Protein AF-A0A0U1D7Z3-F1 (afdb_monomer)

Foldseek 3Di:
DPPDDPPVNVVCCVPQQVVLVVVVVLLDDDPVPPPDDDSVVLRVLLVVCQVLVFQEEEEEAQQLNSSVVSNLVSHDPNGAYEYEDADVVSLVNNVVSCVVVVNPVRYHYDYHDCLVCVVVCQVVFQGQEYEADDQLLCVVVSVVSNVVGHDVVHYYHYPPLCVVVVLVVPPDPDNSSVSSVVVVVVD

Secondary structure (DSSP, 8-state):
------HHHHHHHHHH-TTHHHHHHHT-S-GGG--SPPHHHHHHHHHHHHHTT--EEEEE--TTSHHHHHHHTTS-TT-EEEEEE--HHHHHHHHHHHHHTT-TTTEEEEES-HHHHGGGGGGGPPEEEEEE-S-TTSHHHHHHHHHHHEEEEEEEEES-TTTTTGGG-S----HHHHHHHHHHTT-

Solvent-accessible surface area (backbone atoms only — not comparable to full-atom values): 10589 Å² total; per-residue (Å²): 133,96,79,73,77,49,74,65,55,52,52,51,30,67,75,75,23,58,79,42,53,66,53,50,59,73,45,51,91,50,92,87,68,75,76,70,83,50,52,59,54,33,49,51,50,24,49,51,32,53,75,69,64,34,40,36,36,42,33,38,44,38,57,39,30,54,64,59,61,36,42,58,74,46,36,53,98,88,26,41,35,41,30,25,26,62,49,70,68,36,43,55,45,16,53,52,45,33,52,78,70,73,32,60,94,40,43,48,79,44,82,36,54,57,87,71,50,55,63,75,50,57,87,68,47,62,26,36,27,37,38,43,54,58,67,47,63,49,40,49,59,54,47,57,52,43,71,73,39,43,32,90,95,38,47,80,47,71,62,72,74,49,58,90,62,48,67,77,45,89,84,61,88,52,66,40,55,55,26,42,52,60,52,60,80,76,113

Sequence (187 aa):
MRHNFSRKSLYIRSLFAKEYKKIEEHCTLDKKQRIQITPEEGKLLNLFIKIHKVKSIVEIGTLYGYSSICMVKALPKDGHIYTIENNPQHSRIAKKNFSAFNLSDKITLIEGDALEKINELSAKAPFDMIFIDADKSSYPKYLDWAESYIKQDGLIVADNTLLFDTVFFRISSKRSIRKVMACYERV

Nearest PDB structures (foldseek):
  4pca-assembly1_A  TM=9.208E-01  e=4.863E-19  Anaplasma phagocytophilum str. HGE1
  4pca-assembly2_B  TM=9.254E-01  e=2.114E-18  Anaplasma phagocytophilum str. HGE1
  4pca-assembly3_D-4  TM=9.049E-01  e=6.768E-18  Anaplasma phagocytophilum str. HGE1
  3tfw-assembly1_B-2  TM=8.807E-01  e=1.780E-15  Klebsiella pneumoniae subsp. pneumoniae MGH 78578
  5log-assembly1_B  TM=8.364E-01  e=8.030E-16  Myxococcus xanthus

Radius of gyration: 16.27 Å; Cα contacts (8 Å, |Δi|>4): 276; chains: 1; bounding box: 34×41×44 Å

Structure (mmCIF, N/CA/C/O backbone):
data_AF-A0A0U1D7Z3-F1
#
_entry.id   AF-A0A0U1D7Z3-F1
#
loop_
_atom_site.group_PDB
_atom_site.id
_atom_site.type_symbol
_atom_site.label_atom_id
_atom_site.label_alt_id
_atom_site.label_comp_id
_atom_site.label_asym_id
_atom_site.label_entity_id
_atom_site.label_seq_id
_atom_site.pdbx_PDB_ins_code
_atom_site.Cartn_x
_atom_site.Cartn_y
_atom_site.Cartn_z
_atom_site.occupancy
_atom_site.B_iso_or_equiv
_atom_site.auth_seq_id
_atom_site.auth_comp_id
_atom_site.auth_asym_id
_atom_site.auth_atom_id
_atom_site.pdbx_PDB_model_num
ATOM 1 N N . MET A 1 1 ? 10.293 -4.619 -21.058 1.00 37.97 1 MET A N 1
ATOM 2 C CA . MET A 1 1 ? 10.113 -3.297 -21.702 1.00 37.97 1 MET A CA 1
ATOM 3 C C . MET A 1 1 ? 8.676 -2.808 -21.479 1.00 37.97 1 MET A C 1
ATOM 5 O O . MET A 1 1 ? 7.804 -3.163 -22.255 1.00 37.97 1 MET A O 1
ATOM 9 N N . ARG A 1 2 ? 8.395 -2.014 -20.430 1.00 49.50 2 ARG A N 1
ATOM 10 C CA . ARG A 1 2 ? 7.092 -1.328 -20.220 1.00 49.50 2 ARG A CA 1
ATOM 11 C C . ARG A 1 2 ? 7.077 0.041 -20.938 1.00 49.50 2 ARG A C 1
ATOM 13 O O . ARG A 1 2 ? 6.846 1.067 -20.307 1.00 49.50 2 ARG A O 1
ATOM 20 N N . HIS A 1 3 ? 7.438 0.102 -22.225 1.00 49.06 3 HIS A N 1
ATOM 21 C CA . HIS A 1 3 ? 7.735 1.393 -22.882 1.00 49.06 3 HIS A CA 1
ATOM 22 C C . HIS A 1 3 ? 6.792 1.852 -23.994 1.00 49.06 3 HIS A C 1
ATOM 24 O O . HIS A 1 3 ? 7.020 2.922 -24.540 1.00 49.06 3 HIS A O 1
ATOM 30 N N . ASN A 1 4 ? 5.677 1.166 -24.241 1.00 54.78 4 ASN A N 1
ATOM 31 C CA . ASN A 1 4 ? 4.589 1.750 -25.025 1.00 54.78 4 ASN A CA 1
ATOM 32 C C . ASN A 1 4 ? 3.257 1.499 -24.328 1.00 54.78 4 ASN A C 1
ATOM 34 O O . ASN A 1 4 ? 2.681 0.418 -24.438 1.00 54.78 4 ASN A O 1
ATOM 38 N N . PHE A 1 5 ? 2.766 2.503 -23.597 1.00 64.25 5 PHE A N 1
ATOM 39 C CA . PHE A 1 5 ? 1.363 2.499 -23.198 1.00 64.25 5 PHE A CA 1
ATOM 40 C C . PHE A 1 5 ? 0.527 2.505 -24.471 1.00 64.25 5 PHE A C 1
ATOM 42 O O . PHE A 1 5 ? 0.739 3.330 -25.363 1.00 64.25 5 PHE A O 1
ATOM 49 N N . SER A 1 6 ? -0.402 1.559 -24.576 1.00 78.38 6 SER A N 1
ATOM 50 C CA . SER A 1 6 ? -1.319 1.530 -25.708 1.00 78.38 6 SER A CA 1
ATOM 51 C C . SER A 1 6 ? -2.095 2.851 -25.770 1.00 78.38 6 SER A C 1
ATOM 53 O O . SER A 1 6 ? -2.343 3.489 -24.741 1.00 78.38 6 SER A O 1
ATOM 55 N N . ARG A 1 7 ? -2.542 3.253 -26.969 1.00 84.19 7 ARG A N 1
ATOM 56 C CA . ARG A 1 7 ? -3.438 4.417 -27.128 1.00 84.19 7 ARG A CA 1
ATOM 57 C C . ARG A 1 7 ? -4.634 4.355 -26.166 1.00 84.19 7 ARG A C 1
ATOM 59 O O . ARG A 1 7 ? -5.057 5.386 -25.660 1.00 84.19 7 ARG A O 1
ATOM 66 N N . LYS A 1 8 ? -5.124 3.144 -25.869 1.00 85.00 8 LYS A N 1
ATOM 67 C CA . LYS A 1 8 ? -6.204 2.898 -24.904 1.00 85.00 8 LYS A CA 1
ATOM 68 C C . LYS A 1 8 ? -5.801 3.246 -23.465 1.00 85.00 8 LYS A C 1
ATOM 70 O O . LYS A 1 8 ? -6.542 3.959 -22.804 1.00 85.00 8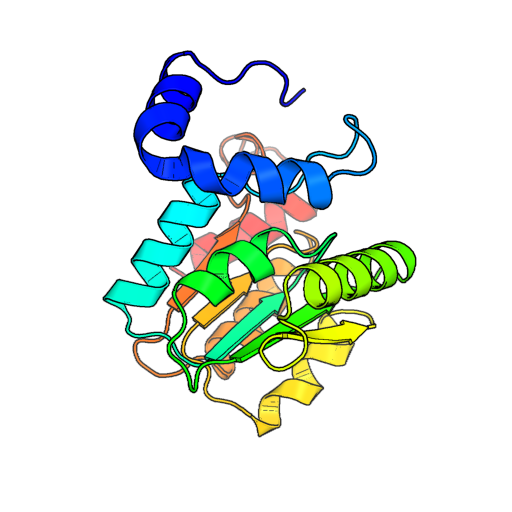 LYS A O 1
ATOM 75 N N . SER A 1 9 ? -4.631 2.807 -22.991 1.00 80.94 9 SER A N 1
ATOM 76 C CA . SER A 1 9 ? -4.142 3.150 -21.640 1.00 80.94 9 SER A CA 1
ATOM 77 C C . SER A 1 9 ? -3.927 4.661 -21.497 1.00 80.94 9 SER A C 1
ATOM 79 O O . SER A 1 9 ? -4.378 5.258 -20.524 1.00 80.94 9 SER A O 1
ATOM 81 N N . LEU A 1 10 ? -3.357 5.322 -22.513 1.00 84.75 10 LEU A N 1
ATOM 82 C CA . LEU A 1 10 ? -3.212 6.784 -22.510 1.00 84.75 10 LEU A CA 1
ATOM 83 C C . LEU A 1 10 ? -4.561 7.515 -22.472 1.00 84.75 10 LEU A C 1
ATOM 85 O O . LEU A 1 10 ? -4.692 8.507 -21.758 1.00 84.75 10 LEU A O 1
ATOM 89 N N . TYR A 1 11 ? -5.557 7.016 -23.207 1.00 87.94 11 TYR A N 1
ATOM 90 C CA . TYR A 1 11 ? -6.918 7.552 -23.191 1.00 87.94 11 TYR A CA 1
ATOM 91 C C . TYR A 1 11 ? -7.589 7.393 -21.818 1.00 87.94 11 TYR A C 1
ATOM 93 O O . TYR A 1 11 ? -8.117 8.357 -21.275 1.00 87.94 11 TYR A O 1
ATOM 101 N N . ILE A 1 12 ? -7.517 6.206 -21.210 1.00 87.81 12 ILE A N 1
ATOM 102 C CA . ILE A 1 12 ? -8.072 5.972 -19.867 1.00 87.81 12 ILE A CA 1
ATOM 103 C C . ILE A 1 12 ? -7.398 6.897 -18.849 1.00 87.81 12 ILE A C 1
ATOM 105 O O . ILE A 1 12 ? -8.073 7.548 -18.052 1.00 87.81 12 ILE A O 1
ATOM 109 N N . ARG A 1 13 ? -6.069 7.019 -18.900 1.00 87.25 13 ARG A N 1
ATOM 110 C CA . ARG A 1 13 ? -5.316 7.895 -17.993 1.00 87.25 13 ARG A CA 1
ATOM 111 C C . ARG A 1 13 ? -5.696 9.356 -18.125 1.00 87.25 13 ARG A C 1
ATOM 113 O O . ARG A 1 13 ? -5.819 10.032 -17.106 1.00 87.25 13 ARG A O 1
ATOM 120 N N . SER A 1 14 ? -5.844 9.851 -19.354 1.00 87.31 14 SER A N 1
ATOM 121 C CA . SER A 1 14 ? -6.153 11.263 -19.583 1.00 87.31 14 SER A CA 1
ATOM 122 C C . SER A 1 14 ? -7.525 11.645 -19.030 1.00 87.31 14 SER A C 1
ATOM 124 O O . SER A 1 14 ? -7.683 12.772 -18.563 1.00 87.31 14 SER A O 1
ATOM 126 N N . LEU A 1 15 ? -8.471 10.702 -19.032 1.00 89.31 15 LEU A N 1
ATOM 127 C CA . LEU A 1 15 ? -9.814 10.892 -18.495 1.00 89.31 15 LEU A CA 1
ATOM 128 C C . LEU A 1 15 ? -9.893 10.687 -16.982 1.00 89.31 15 LEU A C 1
ATOM 130 O O . LEU A 1 15 ? -10.521 11.487 -16.294 1.00 89.31 15 LEU A O 1
ATOM 134 N N . PHE A 1 16 ? -9.269 9.629 -16.459 1.00 87.69 16 PHE A N 1
ATOM 135 C CA . PHE A 1 16 ? -9.570 9.145 -15.110 1.00 87.69 16 PHE A CA 1
ATOM 136 C C . PHE A 1 16 ? -8.424 9.261 -14.106 1.00 87.69 16 PHE A C 1
ATOM 138 O O . PHE A 1 16 ? -8.693 9.157 -12.916 1.00 87.69 16 PHE A O 1
ATOM 145 N N . ALA A 1 17 ? -7.172 9.461 -14.530 1.00 86.44 17 ALA A N 1
ATOM 146 C CA . ALA A 1 17 ? -6.013 9.385 -13.628 1.00 86.44 17 ALA A CA 1
ATOM 147 C C . ALA A 1 17 ? -4.997 10.528 -13.804 1.00 86.44 17 ALA A C 1
ATOM 149 O O . ALA A 1 17 ? -3.830 10.405 -13.420 1.00 86.44 17 ALA A O 1
ATOM 150 N N . LYS A 1 18 ? -5.419 11.659 -14.383 1.00 83.00 18 LYS A N 1
ATOM 151 C CA . LYS A 1 18 ? -4.543 12.798 -14.703 1.00 83.00 18 LYS A CA 1
ATOM 152 C C . LYS A 1 18 ? -3.808 13.345 -13.474 1.00 83.00 18 LYS A C 1
ATOM 154 O O . LYS A 1 18 ? -2.651 13.751 -13.582 1.00 83.00 18 LYS A O 1
ATOM 159 N N . GLU A 1 19 ? -4.442 13.328 -12.304 1.00 81.31 19 GLU A N 1
ATOM 160 C CA . GLU A 1 19 ? -3.876 13.836 -11.052 1.00 81.31 19 GLU A CA 1
ATOM 161 C C . GLU A 1 19 ? -2.723 12.985 -10.499 1.00 81.31 19 GLU A C 1
ATOM 163 O O . GLU A 1 19 ? -1.923 13.475 -9.700 1.00 81.31 19 GLU A O 1
ATOM 168 N N . TYR A 1 20 ? -2.604 11.729 -10.932 1.00 83.12 20 TYR A N 1
ATOM 169 C CA . TYR A 1 20 ? -1.565 10.813 -10.459 1.00 83.12 20 TYR A CA 1
ATOM 170 C C . TYR A 1 20 ? -0.255 10.944 -11.227 1.00 83.12 20 TYR A C 1
ATOM 172 O O . TYR A 1 20 ? 0.766 10.449 -10.757 1.00 83.12 20 TYR A O 1
ATOM 180 N N . LYS A 1 21 ? -0.248 11.677 -12.348 1.00 77.62 21 LYS A N 1
ATOM 181 C CA . LYS A 1 21 ? 0.974 11.975 -13.104 1.00 77.62 21 LYS A CA 1
ATOM 182 C C . LYS A 1 21 ? 2.012 12.701 -12.240 1.00 77.62 21 LYS A C 1
ATOM 184 O O . LYS A 1 21 ? 3.174 12.318 -12.222 1.00 77.62 21 LYS A O 1
ATOM 189 N N . LYS A 1 22 ? 1.581 13.698 -11.456 1.00 80.69 22 LYS A N 1
ATOM 190 C CA . LYS A 1 22 ? 2.477 14.458 -10.565 1.00 80.69 22 LYS A CA 1
ATOM 191 C C . LYS A 1 22 ? 3.054 13.584 -9.444 1.00 80.69 22 LYS A C 1
ATOM 193 O O . LYS A 1 22 ? 4.206 13.763 -9.053 1.00 80.69 22 LYS A O 1
ATOM 198 N N . ILE A 1 23 ? 2.251 12.647 -8.936 1.00 84.19 23 ILE A N 1
ATOM 199 C CA . ILE A 1 23 ? 2.669 11.687 -7.905 1.00 84.19 23 ILE A CA 1
ATOM 200 C C . ILE A 1 23 ? 3.684 10.705 -8.502 1.00 84.19 23 ILE A C 1
ATOM 202 O O . ILE A 1 23 ? 4.709 10.436 -7.884 1.00 84.19 23 ILE A O 1
ATOM 206 N N . GLU A 1 24 ? 3.441 10.233 -9.727 1.00 81.50 24 GLU A N 1
ATOM 207 C CA . GLU A 1 24 ? 4.321 9.302 -10.439 1.00 81.50 24 GLU A CA 1
ATOM 208 C C . GLU A 1 24 ? 5.696 9.935 -10.681 1.00 81.50 24 GLU A C 1
ATOM 210 O O . GLU A 1 24 ? 6.724 9.302 -10.453 1.00 81.50 24 GLU A O 1
ATOM 215 N N . GLU A 1 25 ? 5.722 11.207 -11.082 1.00 81.50 25 GLU A N 1
ATOM 216 C CA . GLU A 1 25 ? 6.950 11.983 -11.274 1.00 81.50 25 GLU A CA 1
ATOM 217 C C . GLU A 1 25 ? 7.752 12.143 -9.973 1.00 81.50 25 GLU A C 1
ATOM 219 O O . GLU A 1 25 ? 8.974 12.042 -10.010 1.00 81.50 25 GLU A O 1
ATOM 224 N N . HIS A 1 26 ? 7.090 12.326 -8.823 1.00 79.62 26 HIS A N 1
ATOM 225 C CA . HIS A 1 26 ? 7.766 12.399 -7.517 1.00 79.62 26 HIS A CA 1
ATOM 226 C C . HIS A 1 26 ? 8.290 11.040 -7.046 1.00 79.62 26 HIS A C 1
ATOM 228 O O . HIS A 1 26 ? 9.344 10.963 -6.418 1.00 79.62 26 HIS A O 1
ATOM 234 N N . CYS A 1 27 ? 7.563 9.967 -7.353 1.00 78.88 27 CYS A N 1
ATOM 235 C CA . CYS A 1 27 ? 7.908 8.621 -6.910 1.00 78.88 27 CYS A CA 1
ATOM 236 C C . CYS A 1 27 ? 8.840 7.883 -7.882 1.00 78.88 27 CYS A C 1
ATOM 238 O O . CYS A 1 27 ? 9.152 6.730 -7.634 1.00 78.88 27 CYS A O 1
ATOM 240 N N . THR A 1 28 ? 9.313 8.508 -8.967 1.00 72.00 28 THR A N 1
ATOM 241 C CA . THR A 1 28 ? 10.213 7.862 -9.938 1.00 72.00 28 THR A CA 1
ATOM 242 C C . THR A 1 28 ? 11.592 8.517 -9.922 1.00 72.00 28 THR A C 1
ATOM 244 O O . THR A 1 28 ? 11.736 9.656 -10.356 1.00 72.00 28 THR A O 1
ATOM 247 N N . LEU A 1 29 ? 12.626 7.784 -9.500 1.00 61.00 29 LEU A N 1
ATOM 248 C CA . LEU A 1 29 ? 14.013 8.278 -9.522 1.00 61.00 29 LEU A CA 1
ATOM 249 C C . LEU A 1 29 ? 14.767 7.933 -10.807 1.00 61.00 29 LEU A C 1
ATOM 251 O O . LEU A 1 29 ? 15.537 8.747 -11.307 1.00 61.00 29 LEU A O 1
ATOM 255 N N . ASP A 1 30 ? 14.524 6.748 -11.366 1.00 61.72 30 ASP A N 1
ATOM 256 C CA . ASP A 1 30 ? 15.137 6.304 -12.614 1.00 61.72 30 ASP A CA 1
ATOM 257 C C . ASP A 1 30 ? 14.053 5.738 -13.538 1.00 61.72 30 ASP A C 1
ATOM 259 O O . ASP A 1 30 ? 13.271 4.860 -13.159 1.00 61.72 30 ASP A O 1
ATOM 263 N N . LYS A 1 31 ? 14.006 6.222 -14.786 1.00 54.59 31 LYS A N 1
ATOM 264 C CA . LYS A 1 31 ? 13.068 5.735 -15.812 1.00 54.59 31 LYS A CA 1
ATOM 265 C C . LYS A 1 31 ? 13.225 4.228 -16.066 1.00 54.59 31 LYS A C 1
ATOM 267 O O . LYS A 1 31 ? 12.290 3.618 -16.584 1.00 54.59 31 LYS A O 1
ATOM 272 N N . LYS A 1 32 ? 14.364 3.632 -15.686 1.00 48.38 32 LYS A N 1
ATOM 273 C CA . LYS A 1 32 ? 14.650 2.196 -15.817 1.00 48.38 32 LYS A CA 1
ATOM 274 C C . LYS A 1 32 ? 13.957 1.302 -14.776 1.00 48.38 32 LYS A C 1
ATOM 276 O O . LYS A 1 32 ? 13.764 0.127 -15.072 1.00 48.38 32 LYS A O 1
ATOM 281 N N . GLN A 1 33 ? 13.531 1.818 -13.616 1.00 54.62 33 GLN A N 1
ATOM 282 C CA . GLN A 1 33 ? 12.928 1.019 -12.526 1.00 54.62 33 GLN A CA 1
ATOM 283 C C . GLN A 1 33 ? 11.437 1.322 -12.294 1.00 54.62 33 GLN A C 1
ATOM 285 O O . GLN A 1 33 ? 10.956 1.399 -11.167 1.00 54.62 33 GLN A O 1
ATOM 290 N N . ARG A 1 34 ? 10.661 1.475 -13.373 1.00 65.31 34 ARG A N 1
ATOM 291 C CA . ARG A 1 34 ? 9.198 1.649 -13.291 1.00 65.31 34 ARG A CA 1
ATOM 292 C C . ARG A 1 34 ? 8.472 0.318 -13.075 1.00 65.31 34 ARG A C 1
ATOM 294 O O . ARG A 1 34 ? 7.761 -0.164 -13.963 1.00 65.31 34 ARG A O 1
ATOM 301 N N . ILE A 1 35 ? 8.682 -0.284 -11.908 1.00 79.75 35 ILE A N 1
ATOM 302 C CA . ILE A 1 35 ? 7.948 -1.486 -11.483 1.00 79.75 35 ILE A CA 1
ATOM 303 C C . ILE A 1 35 ? 6.659 -1.162 -10.720 1.00 79.75 35 ILE A C 1
ATOM 305 O O . ILE A 1 35 ? 5.779 -2.011 -10.702 1.00 79.75 35 ILE A O 1
ATOM 309 N N . GLN A 1 36 ? 6.504 0.074 -10.233 1.00 84.94 36 GLN A N 1
ATOM 310 C CA . GLN A 1 36 ? 5.282 0.566 -9.588 1.00 84.94 36 GLN A CA 1
ATOM 311 C C . GLN A 1 36 ? 4.016 0.335 -10.425 1.00 84.94 36 GLN A C 1
ATOM 313 O O . GLN A 1 36 ? 4.079 0.287 -11.663 1.00 84.94 36 GLN A O 1
ATOM 318 N N . ILE A 1 37 ? 2.880 0.266 -9.731 1.00 89.44 37 ILE A N 1
ATOM 319 C CA . ILE A 1 37 ? 1.560 0.275 -10.357 1.00 89.44 37 ILE A CA 1
ATOM 320 C C . ILE A 1 37 ? 1.383 1.512 -11.242 1.00 89.44 37 ILE A C 1
ATOM 322 O O . ILE A 1 37 ? 1.989 2.569 -11.049 1.00 89.44 37 ILE A O 1
ATOM 326 N N . THR A 1 38 ? 0.522 1.380 -12.230 1.00 88.81 38 THR A N 1
ATOM 327 C CA . THR A 1 38 ? 0.123 2.454 -13.128 1.00 88.81 38 THR A CA 1
ATOM 328 C C . THR A 1 38 ? -0.906 3.391 -12.476 1.00 88.81 38 THR A C 1
ATOM 330 O O . THR A 1 38 ? -1.592 3.009 -11.523 1.00 88.81 38 THR A O 1
ATOM 333 N N . PRO A 1 39 ? -1.077 4.622 -12.995 1.00 89.19 39 PRO A N 1
ATOM 334 C CA . PRO A 1 39 ? -2.113 5.543 -12.521 1.00 89.19 39 PRO A CA 1
ATOM 335 C C . PRO A 1 39 ? -3.538 4.956 -12.515 1.00 89.19 39 PRO A C 1
ATOM 337 O O . PRO A 1 39 ? -4.322 5.215 -11.602 1.00 89.19 39 PRO A O 1
ATOM 340 N N . GLU A 1 40 ? -3.887 4.171 -13.535 1.00 88.62 40 GLU A N 1
ATOM 341 C CA . GLU A 1 40 ? -5.184 3.506 -13.674 1.00 88.62 40 GLU A CA 1
ATOM 342 C C . GLU A 1 40 ? -5.378 2.386 -12.644 1.00 88.62 40 GLU A C 1
ATOM 344 O O . GLU A 1 40 ? -6.458 2.287 -12.064 1.00 88.62 40 GLU A O 1
ATOM 349 N N . GLU A 1 41 ? -4.333 1.615 -12.336 1.00 91.31 41 GLU A N 1
ATOM 350 C CA . GLU A 1 41 ? -4.354 0.636 -11.241 1.00 91.31 41 GLU A CA 1
ATOM 351 C C . GLU A 1 41 ? -4.517 1.339 -9.888 1.00 91.31 41 GLU A C 1
ATOM 353 O O . GLU A 1 41 ? -5.342 0.930 -9.073 1.00 91.31 41 GLU A O 1
ATOM 358 N N . GLY A 1 42 ? -3.844 2.476 -9.678 1.00 93.50 42 GLY A N 1
ATOM 359 C CA . GLY A 1 42 ? -4.056 3.313 -8.494 1.00 93.50 42 GLY A CA 1
ATOM 360 C C . GLY A 1 42 ? -5.511 3.782 -8.354 1.00 93.50 42 GLY A C 1
ATOM 361 O O . GLY A 1 42 ? -6.064 3.801 -7.251 1.00 93.50 42 GLY A O 1
ATOM 362 N N . LYS A 1 43 ? -6.181 4.129 -9.460 1.00 92.75 43 LYS A N 1
ATOM 363 C CA . LYS A 1 43 ? -7.615 4.463 -9.452 1.00 92.75 43 LYS A CA 1
ATOM 364 C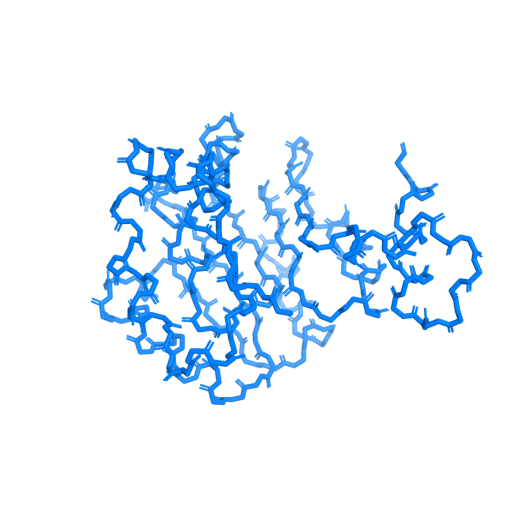 C . LYS A 1 43 ? -8.511 3.266 -9.164 1.00 92.75 43 LYS A C 1
ATOM 366 O O . LYS A 1 43 ? -9.498 3.432 -8.447 1.00 92.75 43 LYS A O 1
ATOM 371 N N . LEU A 1 44 ? -8.169 2.092 -9.681 1.00 94.69 44 LEU A N 1
ATOM 372 C CA . LEU A 1 44 ? -8.893 0.860 -9.396 1.00 94.69 44 LEU A CA 1
ATOM 373 C C . LEU A 1 44 ? -8.818 0.506 -7.902 1.00 94.69 44 LEU A C 1
ATOM 375 O O . LEU A 1 44 ? -9.853 0.259 -7.288 1.00 94.69 44 LEU A O 1
ATOM 379 N N . LEU A 1 45 ? -7.635 0.605 -7.284 1.00 96.88 45 LEU A N 1
ATOM 380 C CA . LEU A 1 45 ? -7.477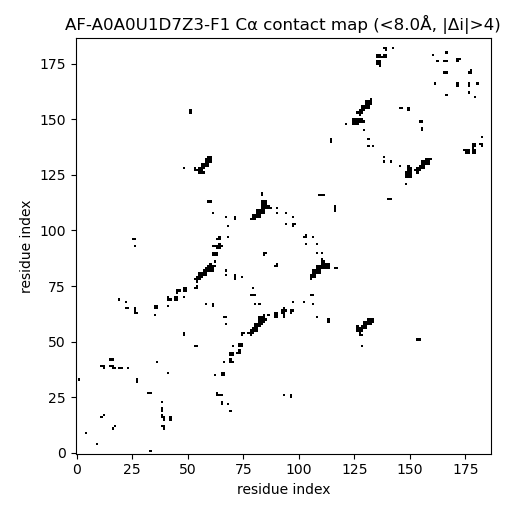 0.423 -5.835 1.00 96.88 45 LEU A CA 1
ATOM 381 C C . LEU A 1 45 ? -8.344 1.410 -5.038 1.00 96.88 45 LEU A C 1
ATOM 383 O O . LEU A 1 45 ? -9.011 1.025 -4.082 1.00 96.88 45 LEU A O 1
ATOM 387 N N . ASN A 1 46 ? -8.407 2.677 -5.463 1.00 96.56 46 ASN A N 1
ATOM 388 C CA . ASN A 1 46 ? -9.285 3.670 -4.835 1.00 96.56 46 ASN A CA 1
ATOM 389 C C . ASN A 1 46 ? -10.774 3.302 -4.944 1.00 96.56 46 ASN A C 1
ATOM 391 O O . ASN A 1 46 ? -11.541 3.574 -4.020 1.00 96.56 46 ASN A O 1
ATOM 395 N N . LEU A 1 47 ? -11.197 2.712 -6.066 1.00 96.38 47 LEU A N 1
ATOM 396 C CA . LEU A 1 47 ? -12.566 2.230 -6.235 1.00 96.38 47 LEU A CA 1
ATOM 397 C C . LEU A 1 47 ? -12.865 1.092 -5.252 1.00 96.38 47 LEU A C 1
ATOM 399 O O . LEU A 1 47 ? -13.881 1.152 -4.563 1.00 96.38 47 LEU A O 1
ATOM 403 N N . PHE A 1 48 ? -11.964 0.113 -5.135 1.00 97.50 48 PHE A N 1
ATOM 404 C CA . PHE A 1 48 ? -12.099 -0.983 -4.176 1.00 97.50 48 PHE A CA 1
ATOM 405 C C . PHE A 1 48 ? -12.189 -0.478 -2.733 1.00 97.50 48 PHE A C 1
ATOM 407 O O . PHE A 1 48 ? -13.131 -0.830 -2.025 1.00 97.50 48 PHE A O 1
ATOM 414 N N . ILE A 1 49 ? -11.293 0.430 -2.332 1.00 98.31 49 ILE A N 1
ATOM 415 C CA . ILE A 1 49 ? -11.299 1.056 -1.000 1.00 98.31 49 ILE A CA 1
ATOM 416 C C . ILE A 1 49 ? -12.656 1.700 -0.694 1.00 98.31 49 ILE A C 1
ATOM 418 O O . ILE A 1 49 ? -13.203 1.513 0.392 1.00 98.31 49 ILE A O 1
ATOM 422 N N . LYS A 1 50 ? -13.236 2.424 -1.660 1.00 97.50 50 LYS A N 1
ATOM 423 C CA . LYS A 1 50 ? -14.534 3.091 -1.484 1.00 97.50 50 LYS A CA 1
ATOM 424 C C . LYS A 1 50 ? -15.706 2.118 -1.410 1.00 97.50 50 LYS A C 1
ATOM 426 O O . LYS A 1 50 ? -16.564 2.293 -0.549 1.00 97.50 50 LYS A O 1
ATOM 431 N N . ILE A 1 51 ? -15.756 1.119 -2.294 1.00 97.12 51 ILE A N 1
ATOM 432 C CA . ILE A 1 51 ? -16.847 0.130 -2.335 1.00 97.12 51 ILE A CA 1
ATOM 433 C C . ILE A 1 51 ? -16.869 -0.690 -1.041 1.00 97.12 51 ILE A C 1
ATOM 435 O O . ILE A 1 51 ? -17.927 -0.843 -0.432 1.00 97.12 51 ILE A O 1
ATOM 439 N N . HIS A 1 52 ? -15.700 -1.143 -0.586 1.00 96.69 52 HIS A N 1
ATOM 440 C CA . HIS A 1 52 ? -15.557 -1.968 0.616 1.00 96.69 52 HIS A CA 1
ATOM 441 C C . HIS A 1 52 ? -15.452 -1.153 1.915 1.00 96.69 52 HIS A C 1
ATOM 443 O O . HIS A 1 52 ? -15.332 -1.731 2.990 1.00 96.69 52 HIS A O 1
ATOM 449 N N . LYS A 1 53 ? -15.529 0.186 1.844 1.00 96.94 53 LYS A N 1
ATOM 450 C CA . LYS A 1 53 ? -15.437 1.101 3.001 1.00 96.94 53 LYS A CA 1
ATOM 451 C C . LYS A 1 53 ? -14.190 0.850 3.864 1.00 96.94 53 LYS A C 1
ATOM 453 O O . LYS A 1 53 ? -14.255 0.914 5.090 1.00 96.94 53 LYS A O 1
ATOM 458 N N . VAL A 1 54 ? -13.067 0.581 3.204 1.00 98.44 54 VAL A N 1
ATOM 459 C CA . VAL A 1 54 ? -11.787 0.232 3.832 1.00 98.44 54 VAL A CA 1
ATOM 460 C C . VAL A 1 54 ? -11.287 1.382 4.708 1.00 98.44 54 VAL A C 1
ATOM 462 O O . VAL A 1 54 ? -11.265 2.539 4.277 1.00 98.44 54 VAL A O 1
ATOM 465 N N . LYS A 1 55 ? -10.854 1.061 5.932 1.00 98.25 55 LYS A N 1
ATOM 466 C CA . LYS A 1 55 ? -10.203 1.992 6.860 1.00 98.25 55 LYS A CA 1
ATOM 467 C C . LYS A 1 55 ? -8.780 1.575 7.200 1.00 98.25 55 L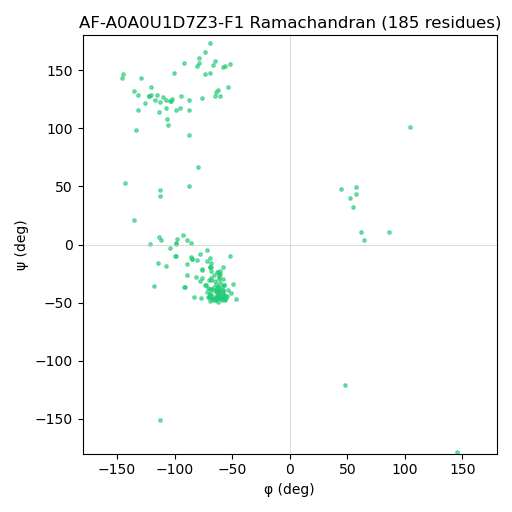YS A C 1
ATOM 469 O O . LYS A 1 55 ? -7.939 2.454 7.353 1.00 98.25 55 LYS A O 1
ATOM 474 N N . SER A 1 56 ? -8.497 0.282 7.310 1.00 98.56 56 SER A N 1
ATOM 475 C CA . SER A 1 56 ? -7.167 -0.226 7.658 1.00 98.56 56 SER A CA 1
ATOM 476 C C . SER A 1 56 ? -6.572 -1.063 6.523 1.00 98.56 56 SER A C 1
ATOM 478 O O . SER A 1 56 ? -7.189 -2.016 6.046 1.00 98.56 56 SER A O 1
ATOM 480 N N . ILE A 1 57 ? -5.371 -0.684 6.075 1.00 98.75 57 ILE A N 1
ATOM 481 C CA . ILE A 1 57 ? -4.655 -1.357 4.983 1.00 98.75 57 ILE A CA 1
ATOM 482 C C . ILE A 1 57 ? -3.309 -1.876 5.482 1.00 98.75 57 ILE A C 1
ATOM 484 O O . ILE A 1 57 ? -2.569 -1.129 6.127 1.00 98.75 57 ILE A O 1
ATOM 488 N N . VAL A 1 58 ? -2.965 -3.112 5.118 1.00 98.69 58 VAL A N 1
ATOM 489 C CA . VAL A 1 58 ? -1.578 -3.602 5.133 1.00 98.69 58 VAL A CA 1
ATOM 490 C C . VAL A 1 58 ? -1.078 -3.730 3.702 1.00 98.69 58 VAL A C 1
ATOM 492 O O . VAL A 1 58 ? -1.688 -4.414 2.890 1.00 98.69 58 VAL A O 1
ATOM 495 N N . GLU A 1 59 ? 0.029 -3.073 3.387 1.00 98.62 59 GLU A N 1
ATOM 496 C CA . GLU A 1 59 ? 0.729 -3.166 2.110 1.00 98.62 59 GLU A CA 1
ATOM 497 C C . GLU A 1 59 ? 2.056 -3.906 2.302 1.00 98.62 59 GLU A C 1
ATOM 499 O O . GLU A 1 59 ? 2.881 -3.550 3.146 1.00 98.62 59 GLU A O 1
ATOM 504 N N . ILE A 1 60 ? 2.267 -4.948 1.503 1.00 97.75 60 ILE A N 1
ATOM 505 C CA . ILE A 1 60 ? 3.499 -5.730 1.489 1.00 97.75 60 ILE A CA 1
ATOM 506 C C . ILE A 1 60 ? 4.266 -5.345 0.225 1.00 97.75 60 ILE A C 1
ATOM 508 O O . ILE A 1 60 ? 3.915 -5.804 -0.862 1.00 97.75 60 ILE A O 1
ATOM 512 N N . GLY A 1 61 ? 5.305 -4.522 0.384 1.00 95.88 61 GLY A N 1
ATOM 513 C CA . GLY A 1 61 ? 6.072 -3.919 -0.707 1.00 95.88 61 GLY A CA 1
ATOM 514 C C . GLY A 1 61 ? 5.719 -2.445 -0.909 1.00 95.88 61 GLY A C 1
ATOM 515 O O . GLY A 1 61 ? 4.717 -2.119 -1.537 1.00 95.88 61 GLY A O 1
ATOM 516 N N . THR A 1 62 ? 6.564 -1.542 -0.405 1.00 96.12 62 THR A N 1
ATOM 517 C CA . THR A 1 62 ? 6.334 -0.088 -0.509 1.00 96.12 62 THR A CA 1
ATOM 518 C C . THR A 1 62 ? 6.963 0.523 -1.759 1.00 96.12 62 THR A C 1
ATOM 520 O O . THR A 1 62 ? 6.442 1.489 -2.328 1.00 96.12 62 THR A O 1
ATOM 523 N N . LEU A 1 63 ? 8.143 0.034 -2.154 1.00 93.69 63 LEU A N 1
ATOM 524 C CA . LEU A 1 63 ? 9.039 0.695 -3.102 1.00 93.69 63 LEU A CA 1
ATOM 525 C C . LEU A 1 63 ? 9.226 2.179 -2.719 1.00 93.69 63 LEU A C 1
ATOM 527 O O . LEU A 1 63 ? 9.660 2.507 -1.619 1.00 93.69 63 LEU A O 1
ATOM 531 N N . TYR A 1 64 ? 8.869 3.102 -3.613 1.00 93.94 64 TYR A N 1
ATOM 532 C CA . TYR A 1 64 ? 8.974 4.546 -3.410 1.00 93.94 64 TYR A CA 1
ATOM 533 C C . TYR A 1 64 ? 7.683 5.165 -2.839 1.00 93.94 64 TYR A C 1
ATOM 535 O O . TYR A 1 64 ? 7.577 6.390 -2.770 1.00 93.94 64 TYR A O 1
ATOM 543 N N . GLY A 1 65 ? 6.703 4.342 -2.441 1.00 94.75 65 GLY A N 1
ATOM 544 C CA . GLY A 1 65 ? 5.456 4.758 -1.788 1.00 94.75 65 GLY A CA 1
ATOM 545 C C . GLY A 1 65 ? 4.321 5.163 -2.732 1.00 94.75 65 GLY A C 1
ATOM 546 O O . GLY A 1 65 ? 3.332 5.744 -2.286 1.00 94.75 65 GLY A O 1
ATOM 5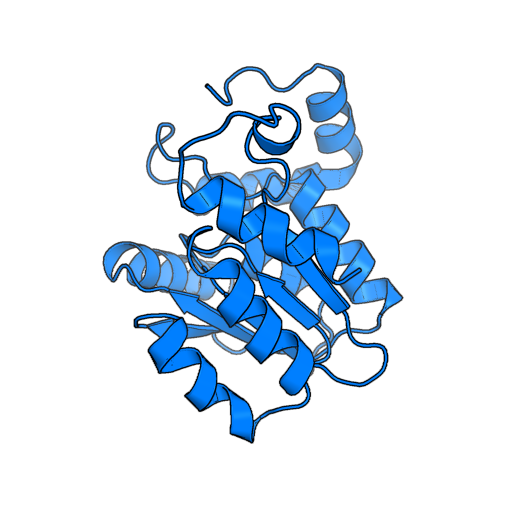47 N N . TYR A 1 66 ? 4.443 4.903 -4.038 1.00 95.06 66 TYR A N 1
ATOM 548 C CA . TYR A 1 66 ? 3.462 5.362 -5.027 1.00 95.06 66 TYR A CA 1
ATOM 549 C C . TYR A 1 66 ? 2.060 4.776 -4.792 1.00 95.06 66 TYR A C 1
ATOM 551 O O . TYR A 1 66 ? 1.081 5.525 -4.752 1.00 95.06 66 TYR A O 1
ATOM 559 N N . SER A 1 67 ? 1.956 3.458 -4.606 1.00 96.06 67 SER A N 1
ATOM 560 C CA . SER A 1 67 ? 0.701 2.748 -4.325 1.00 96.06 67 SER A CA 1
ATOM 561 C C . SER A 1 67 ? 0.084 3.195 -3.002 1.00 96.06 67 SER A C 1
ATOM 563 O O . SER A 1 67 ? -1.101 3.529 -2.978 1.00 96.06 67 SER A O 1
ATOM 565 N N . SER A 1 68 ? 0.880 3.337 -1.941 1.00 97.69 68 SER A N 1
ATOM 566 C CA . SER A 1 68 ? 0.418 3.840 -0.641 1.00 97.69 68 SER A CA 1
ATOM 567 C C . SER A 1 68 ? -0.171 5.252 -0.758 1.00 97.69 68 SER A C 1
ATOM 569 O O . SER A 1 68 ? -1.273 5.511 -0.271 1.00 97.69 68 SER A O 1
ATOM 571 N N . ILE A 1 69 ? 0.506 6.162 -1.475 1.00 96.44 69 ILE A N 1
ATOM 572 C CA . ILE A 1 69 ? -0.006 7.517 -1.754 1.00 96.44 69 ILE A CA 1
ATOM 573 C C . ILE A 1 69 ? -1.272 7.461 -2.617 1.00 96.44 69 ILE A C 1
ATOM 575 O O . ILE A 1 69 ? -2.166 8.297 -2.471 1.00 96.44 69 ILE A O 1
ATOM 579 N N . CYS A 1 70 ? -1.384 6.492 -3.525 1.00 95.62 70 CYS A N 1
ATOM 580 C CA . CYS A 1 70 ? -2.601 6.323 -4.303 1.00 95.62 70 CYS A CA 1
ATOM 581 C C . CYS A 1 70 ? -3.777 5.880 -3.435 1.00 95.62 70 CYS A C 1
ATOM 583 O O . CYS A 1 70 ? -4.844 6.478 -3.559 1.00 95.62 70 CYS A O 1
ATOM 585 N N . MET A 1 71 ? -3.577 4.880 -2.574 1.00 97.88 71 MET A N 1
ATOM 586 C CA . MET A 1 71 ? -4.606 4.281 -1.721 1.00 97.88 71 MET A CA 1
ATOM 587 C C . MET A 1 71 ? -5.085 5.228 -0.618 1.00 97.88 71 MET A C 1
ATOM 589 O O . MET A 1 71 ? -6.289 5.359 -0.394 1.00 97.88 71 MET A O 1
ATOM 593 N N . VAL A 1 72 ? -4.170 5.954 0.033 1.00 97.44 72 VAL A N 1
ATOM 594 C CA . VAL A 1 72 ? -4.513 6.828 1.170 1.00 97.44 72 VAL A CA 1
ATOM 595 C C . VAL A 1 72 ? -5.508 7.928 0.788 1.00 97.44 72 VAL A C 1
ATOM 597 O O . VAL A 1 72 ? -6.272 8.396 1.626 1.00 97.44 72 VAL A O 1
ATOM 600 N N . LYS A 1 73 ? -5.552 8.316 -0.493 1.00 94.62 73 LYS A N 1
ATOM 601 C CA . LYS A 1 73 ? -6.467 9.343 -1.010 1.00 94.62 73 LYS A CA 1
ATOM 602 C C . LYS A 1 73 ? -7.936 8.905 -1.023 1.00 94.62 73 LYS A C 1
ATOM 604 O O . LYS A 1 73 ? -8.800 9.776 -1.112 1.00 94.62 73 LYS A O 1
ATOM 609 N N . ALA A 1 74 ? -8.232 7.604 -0.964 1.00 96.88 74 ALA A N 1
ATOM 610 C CA . ALA A 1 74 ? -9.598 7.098 -0.803 1.00 96.88 74 ALA A CA 1
ATOM 611 C C . ALA A 1 74 ? -9.945 6.709 0.637 1.00 96.88 74 ALA A C 1
ATOM 613 O O . ALA A 1 74 ? -11.123 6.468 0.905 1.00 96.88 74 ALA A O 1
ATOM 614 N N . LEU A 1 75 ? -8.970 6.665 1.549 1.00 97.94 75 LEU A N 1
ATOM 615 C CA . LEU A 1 75 ? -9.239 6.363 2.950 1.00 97.94 75 LEU A CA 1
ATOM 616 C C . LEU A 1 75 ? -10.016 7.503 3.630 1.00 97.94 75 LEU A C 1
ATOM 618 O O . LEU A 1 75 ? -9.811 8.680 3.317 1.00 97.94 75 LEU A O 1
ATOM 622 N N . PRO A 1 76 ? -10.881 7.184 4.607 1.00 97.31 76 PRO A N 1
ATOM 623 C CA . PRO A 1 76 ? -11.522 8.198 5.431 1.00 97.31 76 PRO A CA 1
ATOM 624 C C . PRO A 1 76 ? -10.524 8.887 6.381 1.00 97.31 76 PRO A C 1
ATOM 626 O O . PRO A 1 76 ? -9.358 8.499 6.522 1.00 97.31 76 PRO A O 1
ATOM 629 N N . LYS A 1 77 ? -10.984 9.936 7.080 1.00 95.88 77 LYS A N 1
ATOM 630 C CA . LYS A 1 77 ? -10.153 10.723 8.013 1.00 95.88 77 LYS A CA 1
ATOM 631 C C . LYS A 1 77 ? -9.593 9.896 9.178 1.00 95.88 77 LYS A C 1
ATOM 633 O O . LYS A 1 77 ? -8.544 10.252 9.701 1.00 95.88 77 LYS A O 1
ATOM 638 N N . ASP A 1 78 ? -10.205 8.775 9.527 1.00 96.94 78 ASP A N 1
ATOM 639 C CA . ASP A 1 78 ? -9.745 7.817 10.541 1.00 96.94 78 ASP A CA 1
ATOM 640 C C . ASP A 1 78 ? -9.006 6.596 9.957 1.00 96.94 78 ASP A C 1
ATOM 642 O O . ASP A 1 78 ? -8.568 5.740 10.714 1.00 96.94 78 ASP A O 1
ATOM 646 N N . GLY A 1 79 ? -8.841 6.504 8.631 1.00 98.25 79 GLY A N 1
ATOM 647 C CA . GLY A 1 79 ? -8.144 5.380 7.999 1.00 98.25 79 GLY A CA 1
ATOM 648 C C . GLY A 1 79 ? -6.614 5.461 8.078 1.00 98.25 79 GLY A C 1
ATOM 649 O O . GLY A 1 79 ? -6.061 6.560 8.171 1.00 98.25 79 GLY A O 1
ATOM 650 N N . HIS A 1 80 ? -5.937 4.315 7.993 1.00 98.69 80 HIS A N 1
ATOM 651 C CA . HIS A 1 80 ? -4.482 4.184 8.126 1.00 98.69 80 HIS A CA 1
ATOM 652 C C . HIS A 1 80 ? -3.904 3.091 7.216 1.00 98.69 80 HIS A C 1
ATOM 654 O O . HIS A 1 80 ? -4.544 2.062 6.994 1.00 98.69 80 HIS A O 1
ATOM 660 N N . ILE A 1 81 ? -2.677 3.295 6.731 1.00 98.75 81 ILE A N 1
ATOM 661 C CA . ILE A 1 81 ? -1.907 2.305 5.964 1.00 98.75 81 ILE A CA 1
ATOM 662 C C . ILE A 1 81 ? -0.664 1.900 6.754 1.00 98.75 81 ILE A C 1
ATOM 664 O O . ILE A 1 81 ? 0.128 2.750 7.158 1.00 98.75 81 ILE A O 1
ATOM 668 N N . TYR A 1 82 ? -0.459 0.599 6.922 1.00 98.62 82 TYR A N 1
ATOM 669 C CA . TYR A 1 82 ? 0.811 0.017 7.340 1.00 98.62 82 TYR A CA 1
ATOM 670 C C . TYR A 1 82 ? 1.479 -0.580 6.113 1.00 98.62 82 TYR A C 1
ATOM 672 O O . TYR A 1 82 ? 0.873 -1.399 5.434 1.00 98.62 82 TYR A O 1
ATOM 680 N N . THR A 1 83 ? 2.698 -0.161 5.802 1.00 98.62 83 THR A N 1
ATOM 681 C CA . THR A 1 83 ? 3.411 -0.630 4.611 1.00 98.62 83 THR A CA 1
ATOM 682 C C . THR A 1 83 ? 4.808 -1.112 4.973 1.00 98.62 83 THR A C 1
ATOM 684 O O . THR A 1 83 ? 5.425 -0.556 5.885 1.00 98.62 83 THR A O 1
ATOM 687 N N . ILE A 1 84 ? 5.286 -2.174 4.323 1.00 98.38 84 ILE A N 1
ATOM 688 C CA . ILE A 1 84 ? 6.543 -2.850 4.669 1.00 98.38 84 ILE A CA 1
ATOM 689 C C . ILE A 1 84 ? 7.508 -2.821 3.483 1.00 98.38 84 ILE A C 1
ATOM 691 O O . ILE A 1 84 ? 7.160 -3.242 2.379 1.00 98.38 84 ILE A O 1
ATOM 695 N N . GLU A 1 85 ? 8.743 -2.380 3.729 1.00 97.00 85 GLU A N 1
ATOM 696 C CA . GLU A 1 85 ? 9.811 -2.326 2.725 1.00 97.00 85 GLU A CA 1
ATOM 697 C C . GLU A 1 85 ? 11.131 -2.852 3.282 1.00 97.00 85 GLU A C 1
ATOM 699 O O . GLU A 1 85 ? 11.594 -2.429 4.346 1.00 97.00 85 GLU A O 1
ATOM 704 N N . ASN A 1 86 ? 11.771 -3.737 2.516 1.00 95.94 86 ASN A N 1
ATOM 705 C CA . ASN A 1 86 ? 13.027 -4.358 2.913 1.00 95.94 86 ASN A CA 1
ATOM 706 C C . ASN A 1 86 ? 14.261 -3.564 2.469 1.00 95.94 86 ASN A C 1
ATOM 708 O O . ASN A 1 86 ? 15.305 -3.670 3.110 1.00 95.94 86 ASN A O 1
ATOM 712 N N . ASN A 1 87 ? 14.173 -2.766 1.400 1.00 94.94 87 ASN A N 1
ATOM 713 C CA . ASN A 1 87 ? 15.304 -2.015 0.881 1.00 94.94 87 ASN A CA 1
ATOM 714 C C . ASN A 1 87 ? 15.417 -0.651 1.590 1.00 94.94 87 ASN A C 1
ATOM 716 O O . ASN A 1 87 ? 14.572 0.224 1.386 1.00 94.94 87 ASN A O 1
ATOM 720 N N . PRO A 1 88 ? 16.501 -0.385 2.345 1.00 95.12 88 PRO A N 1
ATOM 721 C CA . PRO A 1 88 ? 16.635 0.862 3.102 1.00 95.12 88 PRO A CA 1
ATOM 722 C C . PRO A 1 88 ? 16.645 2.127 2.232 1.00 95.12 88 PRO A C 1
ATOM 724 O O . PRO A 1 88 ? 16.208 3.192 2.673 1.00 95.12 88 PRO A O 1
ATOM 727 N N . GLN A 1 89 ? 17.137 2.041 0.989 1.00 93.44 89 GLN A N 1
ATOM 728 C CA . GLN A 1 89 ? 17.101 3.177 0.068 1.00 93.44 89 GLN A CA 1
ATOM 729 C C . GLN A 1 89 ? 15.664 3.476 -0.351 1.00 93.44 89 GLN A C 1
ATOM 731 O O . GLN A 1 89 ? 15.242 4.629 -0.257 1.00 93.44 89 GLN A O 1
ATOM 736 N N . HIS A 1 90 ? 14.908 2.451 -0.756 1.00 94.00 90 HIS A N 1
ATOM 737 C CA . HIS A 1 90 ? 13.491 2.585 -1.095 1.00 94.00 90 HIS A CA 1
ATOM 738 C C . HIS A 1 90 ? 12.708 3.175 0.078 1.00 94.00 90 HIS A C 1
ATOM 740 O O . HIS A 1 90 ? 12.041 4.194 -0.094 1.00 94.00 90 HIS A O 1
ATOM 746 N N . SER A 1 91 ? 12.911 2.644 1.287 1.00 96.06 91 SER A N 1
ATOM 747 C CA . SER A 1 91 ? 12.264 3.139 2.502 1.00 96.06 91 SER A CA 1
ATOM 748 C C . SER A 1 91 ? 12.546 4.613 2.775 1.00 96.06 91 SER A C 1
ATOM 750 O O . SER A 1 91 ? 11.634 5.395 3.058 1.00 96.06 91 SER A O 1
ATOM 752 N N . ARG A 1 92 ? 13.808 5.037 2.631 1.00 95.38 92 ARG A N 1
ATOM 753 C CA . ARG A 1 92 ? 14.202 6.444 2.788 1.00 95.38 92 ARG A CA 1
ATOM 754 C C . ARG A 1 92 ? 13.486 7.350 1.786 1.00 95.38 92 ARG A C 1
ATOM 756 O O . ARG A 1 92 ? 13.074 8.457 2.139 1.00 95.38 92 ARG A O 1
ATOM 763 N N . ILE A 1 93 ? 13.344 6.898 0.543 1.00 94.00 93 ILE A N 1
ATOM 764 C CA . ILE A 1 93 ? 12.662 7.645 -0.519 1.00 94.00 93 ILE A CA 1
ATOM 765 C C . ILE A 1 93 ? 11.154 7.692 -0.257 1.00 94.00 93 ILE A C 1
ATOM 767 O O . ILE A 1 93 ? 10.571 8.773 -0.316 1.00 94.00 93 ILE A O 1
ATOM 771 N N . ALA A 1 94 ? 10.537 6.566 0.108 1.00 95.44 94 ALA A N 1
ATOM 772 C CA . ALA A 1 94 ? 9.125 6.491 0.466 1.00 95.44 94 ALA A CA 1
ATOM 773 C C . ALA A 1 94 ? 8.789 7.442 1.622 1.00 95.44 94 ALA A C 1
ATOM 775 O O . ALA A 1 94 ? 7.877 8.254 1.495 1.00 95.44 94 ALA A O 1
ATOM 776 N N . LYS A 1 95 ? 9.592 7.454 2.698 1.00 96.44 95 LYS A N 1
ATOM 777 C CA . LYS A 1 95 ? 9.448 8.412 3.812 1.00 96.44 95 LYS A CA 1
ATOM 778 C C . LYS A 1 95 ? 9.499 9.867 3.342 1.00 96.44 95 LYS A C 1
ATOM 780 O O . LYS A 1 95 ? 8.671 10.678 3.757 1.00 96.44 95 LYS A O 1
ATOM 785 N N . LYS A 1 96 ? 10.446 10.207 2.458 1.00 95.19 96 LYS A N 1
ATOM 786 C CA . LYS A 1 96 ? 10.539 11.557 1.878 1.00 95.19 96 LYS A CA 1
ATOM 787 C C . LYS A 1 96 ? 9.279 11.905 1.082 1.00 95.19 96 LYS A C 1
ATOM 789 O O . LYS A 1 96 ? 8.774 13.016 1.217 1.00 95.19 96 LYS A O 1
ATOM 794 N N . ASN A 1 97 ? 8.761 10.965 0.295 1.00 94.50 97 ASN A N 1
ATOM 795 C CA . ASN A 1 97 ? 7.546 11.164 -0.488 1.00 94.50 97 ASN A CA 1
ATOM 796 C C . ASN A 1 97 ? 6.320 11.327 0.419 1.00 94.50 97 ASN A C 1
ATOM 798 O O . ASN A 1 97 ? 5.582 12.294 0.258 1.00 94.50 97 ASN A O 1
ATOM 802 N N . PHE A 1 98 ? 6.135 10.468 1.424 1.00 96.69 98 PHE A N 1
ATOM 803 C CA . PHE A 1 98 ? 5.033 10.594 2.384 1.00 96.69 98 PHE A CA 1
ATOM 804 C C . PHE A 1 98 ? 5.046 11.950 3.093 1.00 96.69 98 PHE A C 1
ATOM 806 O O . PHE A 1 98 ? 4.008 12.603 3.171 1.00 96.69 98 PHE A O 1
ATOM 813 N N . SER A 1 99 ? 6.222 12.421 3.516 1.00 96.06 99 SER A N 1
ATOM 814 C CA . SER A 1 99 ? 6.382 13.756 4.099 1.00 96.06 99 SER A CA 1
ATOM 815 C C . SER A 1 99 ? 6.029 14.870 3.104 1.00 96.06 99 SER A C 1
ATOM 817 O O . SER A 1 99 ? 5.235 15.750 3.424 1.00 96.06 99 SER A O 1
ATOM 819 N N . ALA A 1 100 ? 6.514 14.793 1.860 1.00 93.75 100 ALA A N 1
ATOM 820 C CA . ALA A 1 100 ? 6.230 15.792 0.823 1.00 93.75 100 ALA A CA 1
ATOM 821 C C . ALA A 1 100 ? 4.734 15.920 0.472 1.00 93.75 100 ALA A C 1
ATOM 823 O O . ALA A 1 100 ? 4.294 16.977 0.020 1.00 93.75 100 ALA A O 1
ATOM 824 N N . PHE A 1 101 ? 3.950 14.859 0.681 1.00 93.44 101 PHE A N 1
ATOM 825 C CA . PHE A 1 101 ? 2.497 14.854 0.492 1.00 93.44 101 PHE A CA 1
ATOM 826 C C . PHE A 1 101 ? 1.701 15.064 1.795 1.00 93.44 101 PHE A C 1
ATOM 828 O O . PHE A 1 101 ? 0.473 15.024 1.748 1.00 93.44 101 PHE A O 1
ATOM 835 N N . ASN A 1 102 ? 2.364 15.326 2.930 1.00 96.06 102 ASN A N 1
ATOM 836 C CA . ASN A 1 102 ? 1.760 15.464 4.264 1.00 96.06 102 ASN A CA 1
ATOM 837 C C . ASN A 1 102 ? 0.958 14.222 4.703 1.00 96.06 102 ASN A C 1
ATOM 839 O O . ASN A 1 102 ? -0.156 14.328 5.210 1.00 96.06 102 ASN A O 1
ATOM 843 N N . LEU A 1 103 ? 1.515 13.032 4.472 1.00 96.94 103 LEU A N 1
ATOM 844 C CA . LEU A 1 103 ? 0.862 11.740 4.722 1.00 96.94 103 LEU A CA 1
ATOM 845 C C . LEU A 1 103 ? 1.498 10.934 5.860 1.00 96.94 103 LEU A C 1
ATOM 847 O O . LEU A 1 103 ? 1.074 9.808 6.110 1.00 96.94 103 LEU A O 1
ATOM 851 N N . SER A 1 104 ? 2.491 11.487 6.559 1.00 94.25 104 SER A N 1
ATOM 852 C CA . SER A 1 104 ? 3.222 10.788 7.628 1.00 94.25 104 SER A CA 1
ATOM 853 C C . SER A 1 104 ? 2.320 10.290 8.766 1.00 94.25 104 SER A C 1
ATOM 855 O O . SER A 1 104 ? 2.605 9.253 9.351 1.00 94.25 104 SER A O 1
ATOM 857 N N . ASP A 1 105 ? 1.206 10.976 9.036 1.00 96.12 105 ASP A N 1
ATOM 858 C CA . ASP A 1 105 ? 0.244 10.577 10.077 1.00 96.12 105 ASP A CA 1
ATOM 859 C C . ASP A 1 105 ? -0.715 9.467 9.621 1.00 96.12 105 ASP A C 1
ATOM 861 O O . ASP A 1 105 ? -1.428 8.881 10.429 1.00 96.12 105 ASP A O 1
ATOM 865 N N . LYS A 1 106 ? -0.760 9.196 8.314 1.00 98.12 106 LYS A N 1
ATOM 866 C CA . LYS A 1 106 ? -1.688 8.256 7.671 1.00 98.12 106 LYS A CA 1
ATOM 867 C C . LYS A 1 106 ? -1.030 6.970 7.200 1.00 98.12 106 LYS A C 1
ATOM 869 O O . LYS A 1 106 ? -1.730 6.006 6.892 1.00 98.12 106 LYS A O 1
ATOM 874 N N . ILE A 1 107 ? 0.292 6.985 7.072 1.00 98.56 107 ILE A N 1
ATOM 875 C CA . ILE A 1 107 ? 1.071 5.887 6.515 1.00 98.56 107 ILE A CA 1
ATOM 876 C C . ILE A 1 107 ? 2.237 5.604 7.454 1.00 98.56 107 ILE A C 1
ATOM 878 O O . ILE A 1 107 ? 3.135 6.427 7.620 1.00 98.56 107 ILE A O 1
ATOM 882 N N . THR A 1 108 ? 2.246 4.412 8.041 1.00 98.31 108 THR A N 1
ATOM 883 C CA . THR A 1 108 ? 3.375 3.909 8.821 1.00 98.31 108 THR A CA 1
ATOM 884 C C . THR A 1 108 ? 4.212 2.983 7.953 1.00 98.31 108 THR A C 1
ATOM 886 O O . THR A 1 108 ? 3.747 1.917 7.556 1.00 98.31 108 THR A O 1
ATOM 889 N N . LEU A 1 109 ? 5.456 3.386 7.686 1.00 98.25 109 LEU A N 1
ATOM 890 C CA . LEU A 1 109 ? 6.446 2.539 7.029 1.00 98.25 109 LEU A CA 1
ATOM 891 C C . LEU A 1 109 ? 7.205 1.702 8.058 1.00 98.25 109 LEU A C 1
ATOM 893 O O . LEU A 1 109 ? 7.844 2.257 8.954 1.00 98.25 109 LEU A O 1
ATOM 897 N N . ILE A 1 110 ? 7.188 0.388 7.870 1.00 98.12 110 ILE A N 1
ATOM 898 C CA . ILE A 1 110 ? 7.963 -0.584 8.635 1.00 98.12 110 ILE A CA 1
ATOM 899 C C . ILE A 1 110 ? 9.134 -1.035 7.762 1.00 98.12 110 ILE A C 1
ATOM 901 O O . ILE A 1 110 ? 8.950 -1.494 6.637 1.00 98.12 110 ILE A O 1
ATOM 905 N N . GLU A 1 111 ? 10.350 -0.869 8.273 1.00 97.62 111 GLU A N 1
ATOM 906 C CA . GLU A 1 111 ? 11.570 -1.263 7.568 1.00 97.62 111 GLU A CA 1
ATOM 907 C C . GLU A 1 111 ? 11.992 -2.671 7.997 1.00 97.62 111 GLU A C 1
ATOM 909 O O . GLU A 1 111 ? 12.127 -2.950 9.191 1.00 97.62 111 GLU A O 1
ATOM 914 N N . GLY A 1 112 ? 12.219 -3.552 7.023 1.00 96.44 112 GLY A N 1
ATOM 915 C CA . GLY A 1 112 ? 12.705 -4.910 7.261 1.00 96.44 112 GLY A CA 1
ATOM 916 C C . GLY A 1 112 ? 12.131 -5.940 6.296 1.00 96.44 112 GLY A C 1
ATOM 917 O O . GLY A 1 112 ? 11.363 -5.614 5.391 1.00 96.44 112 GLY A O 1
ATOM 918 N N . ASP A 1 113 ? 12.526 -7.198 6.485 1.00 95.94 113 ASP A N 1
ATOM 919 C CA . ASP A 1 113 ? 11.970 -8.308 5.717 1.00 95.94 113 ASP A CA 1
ATOM 920 C C . ASP A 1 113 ? 10.473 -8.465 6.006 1.00 95.94 113 ASP A C 1
ATOM 922 O O . ASP A 1 113 ? 10.043 -8.486 7.161 1.00 95.94 113 ASP A O 1
ATOM 926 N N . ALA A 1 114 ? 9.669 -8.579 4.951 1.00 95.38 114 ALA A N 1
ATOM 927 C CA . ALA A 1 114 ? 8.226 -8.637 5.097 1.00 95.38 114 ALA A CA 1
ATOM 928 C C . ALA A 1 114 ? 7.758 -9.865 5.887 1.00 95.38 114 ALA A C 1
ATOM 930 O O . ALA A 1 114 ? 6.865 -9.727 6.713 1.00 95.38 114 ALA A O 1
ATOM 931 N N . LEU A 1 115 ? 8.357 -11.046 5.705 1.00 93.00 115 LEU A N 1
ATOM 932 C CA . LEU A 1 115 ? 7.938 -12.249 6.435 1.00 93.00 115 LEU A CA 1
ATOM 933 C C . LEU A 1 115 ? 8.267 -12.165 7.928 1.00 93.00 115 LEU A C 1
ATOM 935 O O . LEU A 1 115 ? 7.545 -12.735 8.745 1.00 93.00 115 LEU A O 1
ATOM 939 N N . GLU A 1 116 ? 9.335 -11.456 8.285 1.00 93.94 116 GLU A N 1
ATOM 940 C CA . GLU A 1 116 ? 9.703 -11.221 9.681 1.00 93.94 116 GLU A CA 1
ATOM 941 C C . GLU A 1 116 ? 8.812 -10.150 10.320 1.00 93.94 116 GLU A C 1
ATOM 943 O O . GLU A 1 116 ? 8.298 -10.334 11.425 1.00 93.94 116 GLU A O 1
ATOM 948 N N . LYS A 1 117 ? 8.603 -9.037 9.611 1.00 96.00 117 LYS A N 1
ATOM 949 C CA . LYS A 1 117 ? 7.948 -7.836 10.142 1.00 96.00 117 LYS A CA 1
ATOM 950 C C . LYS A 1 117 ? 6.433 -7.891 10.145 1.00 96.00 117 LYS A C 1
ATOM 952 O O . LYS A 1 117 ? 5.811 -7.269 11.001 1.00 96.00 117 LYS A O 1
ATOM 957 N N . ILE A 1 118 ? 5.817 -8.640 9.235 1.00 94.69 118 ILE A N 1
ATOM 958 C CA . ILE A 1 118 ? 4.357 -8.649 9.102 1.00 94.69 118 ILE A CA 1
ATOM 959 C C . ILE A 1 118 ? 3.652 -9.147 10.373 1.00 94.69 118 ILE A C 1
ATOM 961 O O . ILE A 1 118 ? 2.568 -8.678 10.708 1.00 94.69 118 ILE A O 1
ATOM 965 N N . ASN A 1 119 ? 4.306 -10.004 11.164 1.00 93.56 119 ASN A N 1
ATOM 966 C CA . ASN A 1 119 ? 3.751 -10.480 12.429 1.00 93.56 119 ASN A CA 1
ATOM 967 C C . ASN A 1 119 ? 3.654 -9.390 13.508 1.00 93.56 119 ASN A C 1
ATOM 969 O O . ASN A 1 119 ? 2.799 -9.505 14.387 1.00 93.56 119 ASN A O 1
ATOM 973 N N . GLU A 1 120 ? 4.443 -8.314 13.424 1.00 94.19 120 GLU A N 1
ATOM 974 C CA . GLU A 1 120 ? 4.333 -7.155 14.326 1.00 94.19 120 GLU A CA 1
ATOM 975 C C . GLU A 1 120 ? 2.969 -6.452 14.182 1.00 94.19 120 GLU A C 1
ATOM 977 O O . GLU A 1 120 ? 2.486 -5.806 15.114 1.00 94.19 120 GLU A O 1
ATOM 982 N N . LEU A 1 121 ? 2.309 -6.617 13.029 1.00 95.44 121 LEU A N 1
ATOM 983 C CA . LEU A 1 121 ? 0.989 -6.057 12.743 1.00 95.44 121 LEU A CA 1
ATOM 984 C C . LEU A 1 121 ? -0.170 -6.923 13.249 1.00 95.44 121 LEU A C 1
ATOM 986 O O . LEU A 1 121 ? -1.292 -6.428 13.331 1.00 95.44 121 LEU A O 1
ATOM 990 N N . SER A 1 122 ? 0.082 -8.174 13.646 1.00 93.00 122 SER A N 1
ATOM 991 C CA . SER A 1 122 ? -0.958 -9.126 14.074 1.00 93.00 122 SER A CA 1
ATOM 992 C C . SER A 1 122 ? -1.797 -8.597 15.240 1.00 93.00 122 SER A C 1
ATOM 994 O O . SER A 1 122 ? -3.004 -8.802 15.286 1.00 93.00 122 SER A O 1
ATOM 996 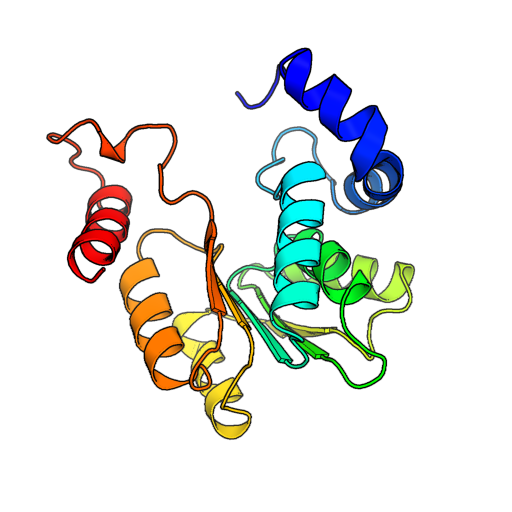N N . ALA A 1 123 ? -1.185 -7.839 16.157 1.00 94.12 123 ALA A N 1
ATOM 997 C CA . ALA A 1 123 ? -1.880 -7.233 17.296 1.00 94.12 123 ALA A CA 1
ATOM 998 C C . ALA A 1 123 ? -2.857 -6.102 16.908 1.00 94.12 123 ALA A C 1
ATOM 1000 O O . ALA A 1 123 ? -3.625 -5.640 17.748 1.00 94.12 123 ALA A O 1
ATOM 1001 N N . LYS A 1 124 ? -2.806 -5.621 15.659 1.00 95.38 124 LYS A N 1
ATOM 1002 C CA . LYS A 1 124 ? -3.701 -4.587 15.110 1.00 95.38 124 LYS A CA 1
ATOM 1003 C C . LYS A 1 124 ? -4.776 -5.160 14.187 1.00 95.38 124 LYS A C 1
ATOM 1005 O O . LYS A 1 124 ? -5.604 -4.400 13.694 1.00 95.38 124 LYS A O 1
ATOM 1010 N N . ALA A 1 125 ? -4.741 -6.468 13.948 1.00 94.75 125 ALA A N 1
ATOM 1011 C CA . ALA A 1 125 ? -5.749 -7.172 13.182 1.00 94.75 125 ALA A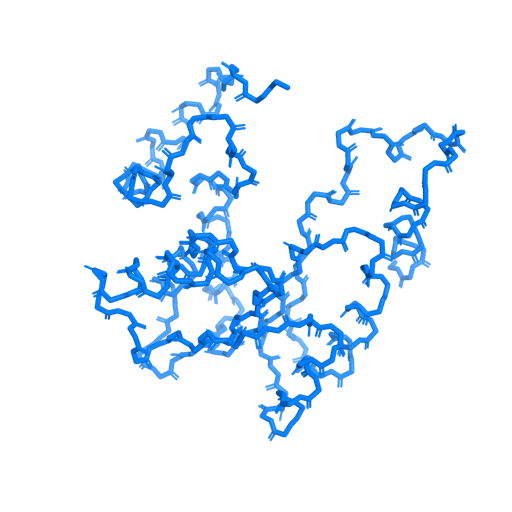 CA 1
ATOM 1012 C C . ALA A 1 125 ? -7.120 -7.133 13.899 1.00 94.75 125 ALA A C 1
ATOM 1014 O O . ALA A 1 125 ? -7.174 -6.973 15.123 1.00 94.75 125 ALA A O 1
ATOM 1015 N N . PRO A 1 126 ? -8.234 -7.314 13.170 1.00 97.69 126 PRO A N 1
ATOM 1016 C CA . PRO A 1 126 ? -8.301 -7.582 11.734 1.00 97.69 126 PRO A CA 1
ATOM 1017 C C . PRO A 1 126 ? -8.152 -6.329 10.855 1.00 97.69 126 PRO A C 1
ATOM 1019 O O . PRO A 1 126 ? -8.506 -5.220 11.261 1.00 97.69 126 PRO A O 1
ATOM 1022 N N . PHE A 1 127 ? -7.664 -6.518 9.626 1.00 98.44 127 PHE A N 1
ATOM 1023 C CA . PHE A 1 127 ? -7.534 -5.453 8.622 1.00 98.44 127 PHE A CA 1
ATOM 1024 C C . PHE A 1 127 ? -8.663 -5.485 7.588 1.00 98.44 127 PHE A C 1
ATOM 1026 O O . PHE A 1 127 ? -9.149 -6.557 7.234 1.00 98.44 127 PHE A O 1
ATOM 1033 N N . ASP A 1 128 ? -9.074 -4.322 7.078 1.00 98.56 128 ASP A N 1
ATOM 1034 C CA . ASP A 1 128 ? -10.123 -4.250 6.050 1.00 98.56 128 ASP A CA 1
ATOM 1035 C C . ASP A 1 128 ? -9.591 -4.619 4.658 1.00 98.56 128 ASP A C 1
ATOM 1037 O O . ASP A 1 128 ? -10.332 -5.148 3.828 1.00 98.56 128 ASP A O 1
ATOM 1041 N N . MET A 1 129 ? -8.315 -4.329 4.384 1.00 98.62 129 MET A N 1
ATOM 1042 C CA . MET A 1 129 ? -7.678 -4.667 3.114 1.00 98.62 129 MET A CA 1
ATOM 1043 C C . MET A 1 129 ? -6.198 -5.024 3.271 1.00 98.62 129 MET A C 1
ATOM 1045 O O . MET A 1 129 ? -5.468 -4.401 4.042 1.00 98.62 129 MET A O 1
ATOM 1049 N N . ILE A 1 130 ? -5.738 -6.000 2.489 1.00 98.50 130 ILE A N 1
ATOM 1050 C CA . ILE A 1 130 ? -4.328 -6.387 2.397 1.00 98.50 130 ILE A CA 1
ATOM 1051 C C . ILE A 1 130 ? -3.900 -6.345 0.931 1.00 98.50 130 ILE A C 1
ATOM 1053 O O . ILE A 1 130 ? -4.494 -7.009 0.083 1.00 98.50 130 ILE A O 1
ATOM 1057 N N . PHE A 1 131 ? -2.879 -5.546 0.629 1.00 98.38 131 PHE A N 1
ATOM 1058 C CA . PHE A 1 131 ? -2.304 -5.396 -0.703 1.00 98.38 131 PHE A CA 1
ATOM 1059 C C . PHE A 1 131 ? -0.928 -6.068 -0.765 1.00 98.38 131 PHE A C 1
ATOM 1061 O O . PHE A 1 131 ? -0.009 -5.688 -0.042 1.00 98.38 131 PHE A O 1
ATOM 1068 N N . ILE A 1 132 ? -0.789 -7.083 -1.618 1.00 97.12 132 ILE A N 1
ATOM 1069 C CA . ILE A 1 132 ? 0.426 -7.887 -1.769 1.00 97.12 132 ILE A CA 1
ATOM 1070 C C . ILE A 1 132 ? 1.111 -7.512 -3.086 1.00 97.12 132 ILE A C 1
ATOM 1072 O O . ILE A 1 132 ? 0.644 -7.891 -4.163 1.00 97.12 132 ILE A O 1
ATOM 1076 N N . ASP A 1 133 ? 2.244 -6.816 -3.000 1.00 93.44 133 ASP A N 1
ATOM 1077 C CA . ASP A 1 133 ? 3.089 -6.470 -4.148 1.00 93.44 133 ASP A CA 1
ATOM 1078 C C . ASP A 1 133 ? 4.591 -6.527 -3.809 1.00 93.44 133 ASP A C 1
ATOM 1080 O O . ASP A 1 133 ? 5.371 -5.604 -4.031 1.00 93.44 133 ASP A O 1
ATOM 1084 N N . ALA A 1 134 ? 5.016 -7.665 -3.264 1.00 89.81 134 ALA A N 1
ATOM 1085 C CA . ALA A 1 134 ? 6.412 -7.922 -2.910 1.00 89.81 134 ALA A CA 1
ATOM 1086 C C . ALA A 1 134 ? 7.031 -9.027 -3.783 1.00 89.81 134 ALA A C 1
ATOM 1088 O O . ALA A 1 134 ? 6.653 -9.226 -4.947 1.00 89.81 134 ALA A O 1
ATOM 1089 N N . ASP A 1 135 ? 8.011 -9.757 -3.241 1.00 88.69 135 ASP A N 1
ATOM 1090 C CA . ASP A 1 135 ? 8.659 -10.857 -3.940 1.00 88.69 135 ASP A CA 1
ATOM 1091 C C . ASP A 1 135 ? 7.671 -12.002 -4.210 1.00 88.69 135 ASP A C 1
ATOM 1093 O O . ASP A 1 135 ? 7.002 -12.540 -3.329 1.00 88.69 135 ASP A O 1
ATOM 1097 N N . LYS A 1 136 ? 7.605 -12.425 -5.470 1.00 84.25 136 LYS A N 1
ATOM 1098 C CA . LYS A 1 136 ? 6.605 -13.402 -5.922 1.00 84.25 136 LYS A CA 1
ATOM 1099 C C . LYS A 1 136 ? 6.878 -14.827 -5.404 1.00 84.25 136 LYS A C 1
ATOM 1101 O O . LYS A 1 136 ? 6.011 -15.693 -5.462 1.00 84.25 136 LYS A O 1
ATOM 1106 N N . SER A 1 137 ? 8.082 -15.094 -4.888 1.00 85.31 137 SER A N 1
ATOM 1107 C CA . SER A 1 137 ? 8.441 -16.375 -4.259 1.00 85.31 137 SER A CA 1
ATOM 1108 C C . SER A 1 137 ? 7.759 -16.604 -2.914 1.00 85.31 137 SER A C 1
ATOM 1110 O O . SER A 1 137 ? 7.504 -17.760 -2.564 1.00 85.31 137 SER A O 1
ATOM 1112 N N . SER A 1 138 ? 7.474 -15.530 -2.182 1.00 90.69 138 SER A N 1
ATOM 1113 C CA . SER A 1 138 ? 6.890 -15.580 -0.841 1.00 90.69 138 SER A CA 1
ATOM 1114 C C . SER A 1 138 ? 5.378 -15.350 -0.833 1.00 90.69 138 SER A C 1
ATOM 1116 O O . SER A 1 138 ? 4.765 -15.456 0.222 1.00 90.69 138 SER A O 1
ATOM 1118 N N . TYR A 1 139 ? 4.759 -15.153 -2.004 1.00 91.44 139 TYR A N 1
ATOM 1119 C CA . TYR A 1 139 ? 3.313 -14.934 -2.165 1.00 91.44 139 TYR A CA 1
ATOM 1120 C C . TYR A 1 139 ? 2.426 -15.907 -1.385 1.00 91.44 139 TYR A C 1
ATOM 1122 O O . TYR A 1 139 ? 1.545 -15.419 -0.688 1.00 91.44 139 TYR A O 1
ATOM 1130 N N . PRO A 1 140 ? 2.657 -17.236 -1.407 1.00 92.06 140 PRO A N 1
ATOM 1131 C CA . PRO A 1 140 ? 1.842 -18.146 -0.607 1.00 92.06 140 PRO A CA 1
ATOM 1132 C C . PRO A 1 140 ? 1.875 -17.828 0.886 1.00 92.06 140 PRO A C 1
ATOM 1134 O O . PRO A 1 140 ? 0.835 -17.842 1.523 1.00 92.06 140 PRO A O 1
ATOM 1137 N N . LYS A 1 141 ? 3.042 -17.457 1.426 1.00 94.38 141 LYS A N 1
ATOM 1138 C CA . LYS A 1 141 ? 3.180 -17.100 2.843 1.00 94.38 141 LYS A CA 1
ATOM 1139 C C . LYS A 1 141 ? 2.518 -15.760 3.161 1.00 94.38 141 LYS A C 1
ATOM 1141 O O . LYS A 1 141 ? 1.933 -15.606 4.225 1.00 94.38 141 LYS A O 1
ATOM 1146 N N . TYR A 1 142 ? 2.613 -14.795 2.245 1.00 95.62 142 TYR A N 1
ATOM 1147 C CA . TYR A 1 142 ? 1.902 -13.524 2.381 1.00 95.62 142 TYR A CA 1
ATOM 1148 C C . TYR A 1 142 ? 0.388 -13.727 2.342 1.00 95.62 142 TYR A C 1
ATOM 1150 O O . TYR A 1 142 ? -0.318 -13.098 3.120 1.00 95.62 142 TYR A O 1
ATOM 1158 N N . LEU A 1 143 ? -0.096 -14.627 1.482 1.00 95.38 143 LEU A N 1
ATOM 1159 C CA . LEU A 1 143 ? -1.506 -14.992 1.405 1.00 95.38 143 LEU A CA 1
ATOM 1160 C C . LEU A 1 143 ? -1.966 -15.738 2.666 1.00 95.38 143 LEU A C 1
ATOM 1162 O O . LEU A 1 143 ? -2.993 -15.369 3.214 1.00 95.38 143 LEU A O 1
ATOM 1166 N N . ASP A 1 144 ? -1.185 -16.699 3.175 1.00 95.69 144 ASP A N 1
ATOM 1167 C CA . ASP A 1 144 ? -1.477 -17.406 4.435 1.00 95.69 144 ASP A CA 1
ATOM 1168 C C . ASP A 1 144 ? -1.649 -16.429 5.606 1.00 95.69 144 ASP A C 1
ATOM 1170 O O . ASP A 1 144 ? -2.598 -16.518 6.389 1.00 95.69 144 ASP A O 1
ATOM 1174 N N . TRP A 1 145 ? -0.729 -15.465 5.716 1.00 97.00 145 TRP A N 1
ATOM 1175 C CA . TRP A 1 145 ? -0.837 -14.406 6.711 1.00 97.00 145 TRP A CA 1
ATOM 1176 C C . TRP A 1 145 ? -2.067 -13.532 6.448 1.00 97.00 145 TRP A C 1
ATOM 1178 O O . TRP A 1 145 ? -2.836 -13.259 7.366 1.00 97.00 145 TRP A O 1
ATOM 1188 N N . ALA A 1 146 ? -2.291 -13.129 5.196 1.00 97.19 146 ALA A N 1
ATOM 1189 C CA . ALA A 1 146 ? -3.404 -12.263 4.845 1.00 97.19 146 ALA A CA 1
ATOM 1190 C C . ALA A 1 146 ? -4.761 -12.888 5.186 1.00 97.19 146 ALA A C 1
ATOM 1192 O O . ALA A 1 146 ? -5.575 -12.239 5.829 1.00 97.19 146 ALA A O 1
ATOM 1193 N N . GLU A 1 147 ? -4.979 -14.156 4.842 1.00 95.81 147 GLU A N 1
ATOM 1194 C CA . GLU A 1 147 ? -6.198 -14.902 5.176 1.00 95.81 147 GLU A CA 1
ATOM 1195 C C . GLU A 1 147 ? -6.423 -15.011 6.692 1.00 95.81 147 GLU A C 1
ATOM 1197 O O . GLU A 1 147 ? -7.562 -14.981 7.150 1.00 95.81 147 GLU A O 1
ATOM 1202 N N . SER A 1 148 ? -5.345 -15.088 7.478 1.00 96.88 148 SER A N 1
ATOM 1203 C CA . SER A 1 148 ? -5.420 -15.214 8.939 1.00 96.88 148 SER A CA 1
ATOM 1204 C C . SER A 1 148 ? -5.776 -13.903 9.654 1.00 96.88 148 SER A C 1
ATOM 1206 O O . SER A 1 148 ? -6.341 -13.939 10.746 1.00 96.88 148 SER A O 1
ATOM 1208 N N . TYR A 1 149 ? -5.424 -12.750 9.073 1.00 97.81 149 TYR A N 1
ATOM 1209 C CA . TYR A 1 149 ? -5.528 -11.436 9.730 1.00 97.81 149 TYR A CA 1
ATOM 1210 C C . TYR A 1 149 ? -6.420 -10.427 8.994 1.00 97.81 149 TYR A C 1
ATOM 1212 O O . TYR A 1 149 ? -6.593 -9.294 9.459 1.00 97.81 149 TYR A O 1
ATOM 1220 N N . ILE A 1 150 ? -7.009 -10.812 7.862 1.00 97.75 150 ILE A N 1
ATOM 1221 C CA . ILE A 1 150 ? -8.057 -10.037 7.204 1.00 97.75 150 ILE A CA 1
ATOM 1222 C C . ILE A 1 150 ? -9.368 -10.158 7.991 1.00 97.75 150 ILE A C 1
ATOM 1224 O O . ILE A 1 150 ? -9.681 -11.179 8.603 1.00 97.75 150 ILE A O 1
ATOM 1228 N N . LYS A 1 151 ? -10.161 -9.092 7.989 1.00 97.31 151 LYS A N 1
ATOM 1229 C CA . LYS A 1 151 ? -11.525 -9.111 8.509 1.00 97.31 151 LYS A CA 1
ATOM 1230 C C . LYS A 1 151 ? -12.417 -10.001 7.643 1.00 97.31 151 LYS A C 1
ATOM 1232 O O . LYS A 1 151 ? -12.203 -10.119 6.438 1.00 97.31 151 LYS A O 1
ATOM 1237 N N . GLN A 1 152 ? -13.483 -10.541 8.234 1.00 94.56 152 GLN A N 1
ATOM 1238 C CA . GLN A 1 152 ? -14.603 -11.065 7.453 1.00 94.56 152 GLN A CA 1
ATOM 1239 C C . GLN A 1 152 ? -15.108 -9.990 6.473 1.00 94.56 152 GLN A C 1
ATOM 1241 O O . GLN A 1 152 ? -15.226 -8.820 6.843 1.00 94.56 152 GLN A O 1
ATOM 1246 N N . ASP A 1 153 ? -15.357 -10.396 5.226 1.00 90.75 153 ASP A N 1
ATOM 1247 C CA . ASP A 1 153 ? -15.707 -9.529 4.087 1.00 90.75 153 ASP A CA 1
ATOM 1248 C C . ASP A 1 153 ? -14.629 -8.494 3.699 1.00 90.75 153 ASP A C 1
ATOM 1250 O O . ASP A 1 153 ? -14.880 -7.584 2.901 1.00 90.75 153 ASP A O 1
ATOM 1254 N N . GLY A 1 154 ? -13.421 -8.626 4.256 1.00 95.56 154 GLY A N 1
ATOM 1255 C CA . GLY A 1 154 ? -12.260 -7.829 3.887 1.00 95.56 154 GLY A CA 1
ATOM 1256 C C . GLY A 1 154 ? -11.68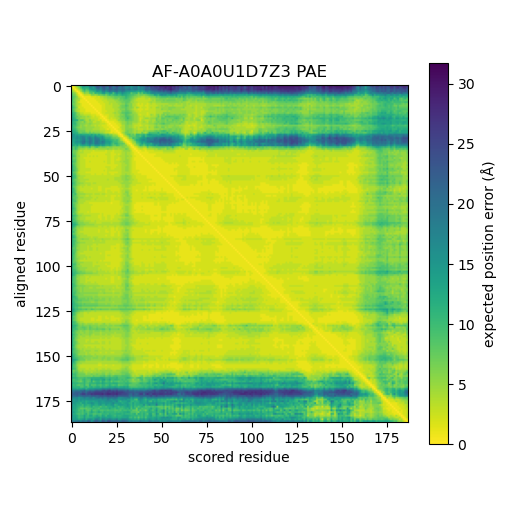2 -8.235 2.533 1.00 95.56 154 GLY A C 1
ATOM 1257 O O . GLY A 1 154 ? -12.006 -9.280 1.965 1.00 95.56 154 GLY A O 1
ATOM 1258 N N . LEU A 1 155 ? -10.822 -7.376 1.993 1.00 97.31 155 LEU A N 1
ATOM 1259 C CA . LEU A 1 155 ? -10.324 -7.500 0.629 1.00 97.31 155 LEU A CA 1
ATOM 1260 C C . LEU A 1 155 ? -8.828 -7.828 0.594 1.00 97.31 155 LEU A C 1
ATOM 1262 O O . LEU A 1 155 ? -8.003 -7.042 1.053 1.00 97.31 155 LEU A O 1
ATOM 1266 N N . ILE A 1 156 ? -8.457 -8.935 -0.045 1.00 97.50 156 ILE A N 1
ATOM 1267 C CA . ILE A 1 156 ? -7.060 -9.229 -0.387 1.00 97.50 156 ILE A CA 1
ATOM 1268 C C . ILE A 1 156 ? -6.853 -8.920 -1.873 1.00 97.50 156 ILE A C 1
ATOM 1270 O O . ILE A 1 156 ? -7.570 -9.434 -2.729 1.00 97.50 156 ILE A O 1
ATOM 1274 N N . VAL A 1 157 ? -5.867 -8.081 -2.190 1.00 97.00 157 VAL A N 1
ATOM 1275 C CA . VAL A 1 157 ? -5.486 -7.729 -3.566 1.00 97.00 157 VAL A CA 1
ATOM 1276 C C . VAL A 1 157 ? -4.019 -8.078 -3.774 1.00 97.00 157 VAL A C 1
ATOM 1278 O O . VAL A 1 157 ? -3.170 -7.645 -3.002 1.00 97.00 157 VAL A O 1
ATOM 1281 N N . ALA A 1 158 ? -3.700 -8.829 -4.826 1.00 94.06 158 ALA A N 1
ATOM 1282 C CA . ALA A 1 158 ? -2.330 -9.216 -5.156 1.00 94.06 158 ALA A CA 1
ATOM 1283 C C . ALA A 1 158 ? -1.953 -8.748 -6.569 1.00 94.06 158 ALA A C 1
ATOM 1285 O O . ALA A 1 158 ? -2.669 -9.054 -7.524 1.00 94.06 158 ALA A O 1
ATOM 1286 N N . ASP A 1 159 ? -0.832 -8.033 -6.715 1.00 90.81 159 ASP A N 1
ATOM 1287 C CA . ASP A 1 159 ? -0.383 -7.515 -8.017 1.00 90.81 159 ASP A CA 1
ATOM 1288 C C . ASP A 1 159 ? 0.577 -8.476 -8.752 1.00 90.81 159 ASP A C 1
ATOM 1290 O O . ASP A 1 159 ? 1.246 -9.332 -8.167 1.00 90.81 159 ASP A O 1
ATOM 1294 N N . ASN A 1 160 ? 0.625 -8.331 -10.077 1.00 83.31 160 ASN A N 1
ATOM 1295 C CA . ASN A 1 160 ? 1.431 -9.063 -11.055 1.00 83.31 160 ASN A CA 1
ATOM 1296 C C . ASN A 1 160 ? 1.280 -10.590 -11.009 1.00 83.31 160 ASN A C 1
ATOM 1298 O O . ASN A 1 160 ? 2.210 -11.328 -11.345 1.00 83.31 160 ASN A O 1
ATOM 1302 N N . THR A 1 161 ? 0.100 -11.081 -10.659 1.00 79.56 161 THR A N 1
ATOM 1303 C CA . THR A 1 161 ? -0.181 -12.517 -10.557 1.00 79.56 161 THR A CA 1
ATOM 1304 C C . THR A 1 161 ? -0.180 -13.238 -11.914 1.00 79.56 161 THR A C 1
ATOM 1306 O O . THR A 1 161 ? -0.045 -14.458 -11.963 1.00 79.56 161 THR A O 1
ATOM 1309 N N . LEU A 1 162 ? -0.254 -12.515 -13.039 1.00 77.50 162 LEU A N 1
ATOM 1310 C CA . LEU A 1 162 ? -0.088 -13.082 -14.388 1.00 77.50 162 LEU A CA 1
ATOM 1311 C C . LEU A 1 162 ? 1.382 -13.192 -14.838 1.00 77.50 162 LEU A C 1
ATOM 1313 O O . LEU A 1 162 ? 1.668 -13.852 -15.834 1.00 77.50 162 LEU A O 1
ATOM 1317 N N . LEU A 1 163 ? 2.323 -12.559 -14.121 1.00 75.81 163 LEU A N 1
ATOM 1318 C CA . LEU A 1 163 ? 3.772 -12.624 -14.371 1.00 75.81 163 LEU A CA 1
ATOM 1319 C C . LEU A 1 163 ? 4.169 -12.480 -15.856 1.00 75.81 163 LEU A C 1
ATOM 1321 O O . LEU A 1 163 ? 4.967 -13.267 -16.361 1.00 75.81 163 LEU A O 1
ATOM 1325 N N . PHE A 1 164 ? 3.633 -11.481 -16.564 1.00 74.94 164 PHE A N 1
ATOM 1326 C CA . PHE A 1 164 ? 3.864 -11.279 -18.008 1.00 74.94 164 PHE A CA 1
ATOM 1327 C C . PHE A 1 164 ? 3.463 -12.500 -18.852 1.00 74.94 164 PHE A C 1
ATOM 1329 O O . PHE A 1 164 ? 4.255 -13.004 -19.645 1.00 74.94 164 PHE A O 1
ATOM 1336 N N . ASP A 1 165 ? 2.253 -13.008 -18.610 1.00 75.00 165 ASP A N 1
ATOM 1337 C CA . ASP A 1 165 ? 1.641 -14.173 -19.264 1.00 75.00 165 ASP A CA 1
ATOM 1338 C C . ASP A 1 165 ? 2.361 -15.505 -19.003 1.00 75.00 165 ASP A C 1
ATOM 1340 O O . ASP A 1 165 ? 1.961 -16.557 -19.505 1.00 75.00 165 ASP A O 1
ATOM 1344 N N . THR A 1 166 ? 3.402 -15.506 -18.163 1.00 69.69 166 THR A N 1
ATOM 1345 C CA . THR A 1 166 ? 4.209 -16.708 -17.931 1.00 69.69 166 THR A CA 1
ATOM 1346 C C . THR A 1 166 ? 3.465 -17.819 -17.196 1.00 69.69 166 THR A C 1
ATOM 1348 O O . THR A 1 166 ? 3.855 -18.981 -17.302 1.00 69.69 166 THR A O 1
ATOM 1351 N N . VAL A 1 167 ? 2.372 -17.482 -16.507 1.00 71.00 167 VAL A N 1
ATOM 1352 C CA . VAL A 1 167 ? 1.474 -18.442 -15.848 1.00 71.00 167 VAL A CA 1
ATOM 1353 C C . VAL A 1 167 ? 0.733 -19.349 -16.832 1.00 71.00 167 VAL A C 1
ATOM 1355 O O . VAL A 1 167 ? 0.413 -20.483 -16.487 1.00 71.00 167 VAL A O 1
ATOM 1358 N N . PHE A 1 168 ? 0.514 -18.904 -18.074 1.00 70.75 168 PHE A N 1
ATOM 1359 C CA . PHE A 1 168 ? -0.152 -19.714 -19.098 1.00 70.75 168 PHE A CA 1
ATOM 1360 C C . PHE A 1 168 ? 0.765 -20.797 -19.678 1.00 70.75 168 PHE A C 1
ATOM 1362 O O . PHE A 1 168 ? 0.295 -21.809 -20.201 1.00 70.75 168 PHE A O 1
ATOM 1369 N N . PHE A 1 169 ? 2.084 -20.638 -19.549 1.00 69.06 169 PHE A N 1
ATOM 1370 C CA . PHE A 1 169 ? 3.042 -21.640 -19.994 1.00 69.06 169 PHE A CA 1
ATOM 1371 C C . PHE A 1 169 ? 3.279 -22.652 -18.865 1.00 69.06 169 PHE A C 1
ATOM 1373 O O . PHE A 1 169 ? 4.135 -22.467 -18.001 1.00 69.06 169 PHE A O 1
ATOM 1380 N N . ARG A 1 170 ? 2.531 -23.767 -18.906 1.00 54.44 170 ARG A N 1
ATOM 1381 C CA . ARG A 1 170 ? 2.581 -24.905 -17.954 1.00 54.44 170 ARG A CA 1
ATOM 1382 C C . ARG A 1 170 ? 3.983 -25.505 -17.713 1.00 54.44 170 ARG A C 1
ATOM 1384 O O . ARG A 1 170 ? 4.151 -26.306 -16.800 1.00 54.44 170 ARG A O 1
ATOM 1391 N N . ILE A 1 171 ? 4.992 -25.116 -18.496 1.00 54.22 171 ILE A N 1
ATOM 1392 C CA . ILE A 1 171 ? 6.380 -25.605 -18.443 1.00 54.22 171 ILE A CA 1
ATOM 1393 C C . ILE A 1 171 ? 7.329 -24.490 -17.967 1.00 54.22 171 ILE A C 1
ATOM 1395 O O . ILE A 1 171 ? 8.378 -24.237 -18.555 1.00 54.22 171 ILE A O 1
ATOM 1399 N N . SER A 1 172 ? 6.974 -23.774 -16.901 1.00 54.34 172 SER A N 1
ATOM 1400 C CA . SER A 1 172 ? 7.901 -22.818 -16.292 1.00 54.34 172 SER A CA 1
ATOM 1401 C C . SER A 1 172 ? 8.666 -23.444 -15.122 1.00 54.34 172 SER A C 1
ATOM 1403 O O . SER A 1 172 ? 8.095 -23.839 -14.102 1.00 54.34 172 SER A O 1
ATOM 1405 N N . SER A 1 173 ? 9.995 -23.520 -15.251 1.00 59.22 173 SER A N 1
ATOM 1406 C CA . SER A 1 173 ? 10.910 -23.989 -14.198 1.00 59.22 173 SER A CA 1
ATOM 1407 C C . SER A 1 173 ? 11.184 -22.937 -13.116 1.00 59.22 173 SER A C 1
ATOM 1409 O O . SER A 1 173 ? 11.803 -23.246 -12.097 1.00 59.22 173 SER A O 1
ATOM 1411 N N . LYS A 1 174 ? 10.732 -21.688 -13.296 1.00 62.00 174 LYS A N 1
ATOM 1412 C CA . LYS A 1 174 ? 11.037 -20.607 -12.351 1.00 62.00 174 LYS A CA 1
ATOM 1413 C C . LYS A 1 174 ? 10.197 -20.732 -11.080 1.00 62.00 174 LYS A C 1
ATOM 1415 O O . LYS A 1 174 ? 8.966 -20.723 -11.118 1.00 62.00 174 LYS A O 1
ATOM 1420 N N . ARG A 1 175 ? 10.884 -20.753 -9.932 1.00 68.56 175 ARG A N 1
ATOM 1421 C CA . ARG A 1 175 ? 10.301 -20.876 -8.584 1.00 68.56 175 ARG A CA 1
ATOM 1422 C C . ARG A 1 175 ? 9.177 -19.869 -8.309 1.00 68.56 175 ARG A C 1
ATOM 1424 O O . ARG A 1 175 ? 8.159 -20.256 -7.748 1.00 68.56 175 ARG A O 1
ATOM 1431 N N . SER A 1 176 ? 9.333 -18.614 -8.732 1.00 65.62 176 SER A N 1
ATOM 1432 C CA . SER A 1 176 ? 8.333 -17.554 -8.535 1.00 65.62 176 SER A CA 1
ATOM 1433 C C . SER A 1 176 ? 7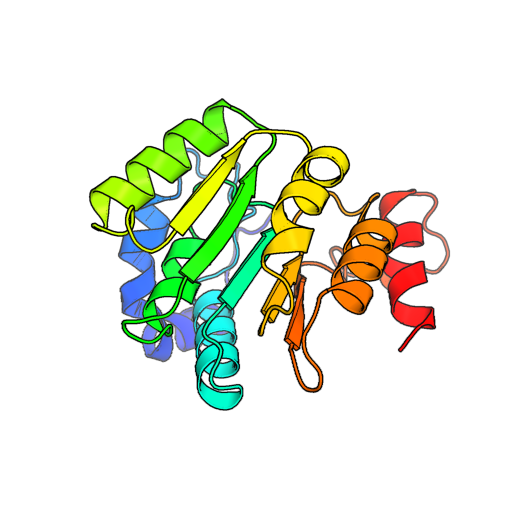.001 -17.843 -9.233 1.00 65.62 176 SER A C 1
ATOM 1435 O O . SER A 1 176 ? 5.952 -17.577 -8.662 1.00 65.62 176 SER A O 1
ATOM 1437 N N . ILE A 1 177 ? 7.027 -18.450 -10.426 1.00 72.62 177 ILE A N 1
ATOM 1438 C CA . ILE A 1 177 ? 5.806 -18.777 -11.179 1.00 72.62 177 ILE A CA 1
ATOM 1439 C C . ILE A 1 177 ? 5.035 -19.886 -10.471 1.00 72.62 177 ILE A C 1
ATOM 1441 O O . ILE A 1 177 ? 3.844 -19.739 -10.230 1.00 72.62 177 ILE A O 1
ATOM 1445 N N . ARG A 1 178 ? 5.721 -20.947 -10.028 1.00 71.88 178 ARG A N 1
ATOM 1446 C CA . ARG A 1 178 ? 5.085 -22.025 -9.249 1.00 71.88 178 ARG A CA 1
ATOM 1447 C C . ARG A 1 178 ? 4.445 -21.517 -7.960 1.00 71.88 178 ARG A C 1
ATOM 1449 O O . ARG A 1 178 ? 3.404 -22.018 -7.559 1.00 71.88 178 ARG A O 1
ATOM 1456 N N . LYS A 1 179 ? 5.070 -20.535 -7.305 1.00 76.31 179 LYS A N 1
ATOM 1457 C CA . LYS A 1 179 ? 4.564 -19.970 -6.050 1.00 76.31 179 LYS A CA 1
ATOM 1458 C C . LYS A 1 179 ? 3.314 -19.121 -6.257 1.00 76.31 179 LYS A C 1
ATOM 1460 O O . LYS A 1 179 ? 2.380 -19.284 -5.491 1.00 76.31 179 LYS A O 1
ATOM 1465 N N . VAL A 1 180 ? 3.257 -18.314 -7.313 1.00 71.94 180 VAL A N 1
ATOM 1466 C CA . VAL A 1 180 ? 2.022 -17.602 -7.676 1.00 71.94 180 VAL A CA 1
ATOM 1467 C C . VAL A 1 180 ? 0.930 -18.577 -8.135 1.00 71.94 180 VAL A C 1
ATOM 1469 O O . VAL A 1 180 ? -0.215 -18.426 -7.727 1.00 71.94 180 VAL A O 1
ATOM 1472 N N . MET A 1 181 ? 1.275 -19.624 -8.895 1.00 74.38 181 MET A N 1
ATOM 1473 C CA . MET A 1 181 ? 0.312 -20.657 -9.311 1.00 74.38 181 MET A CA 1
ATOM 1474 C C . MET A 1 181 ? -0.316 -21.402 -8.130 1.00 74.38 181 MET A C 1
ATOM 1476 O O . MET A 1 181 ? -1.519 -21.630 -8.136 1.00 74.38 181 MET A O 1
ATOM 1480 N N . ALA A 1 182 ? 0.466 -21.702 -7.089 1.00 72.19 182 ALA A N 1
ATOM 1481 C CA . ALA A 1 182 ? -0.045 -22.325 -5.868 1.00 72.19 182 ALA A CA 1
ATOM 1482 C C . ALA A 1 182 ? -1.085 -21.456 -5.130 1.00 72.19 182 ALA A C 1
ATOM 1484 O O . ALA A 1 182 ? -1.892 -21.991 -4.377 1.00 72.19 182 ALA A O 1
ATOM 1485 N N . CYS A 1 183 ? -1.086 -20.132 -5.331 1.00 73.75 183 CYS A N 1
ATOM 1486 C CA . CYS A 1 183 ? -2.138 -19.269 -4.792 1.00 73.75 183 CYS A CA 1
ATOM 1487 C C . CYS A 1 183 ? -3.457 -19.420 -5.565 1.00 73.75 183 CYS A C 1
ATOM 1489 O O . CYS A 1 183 ? -4.513 -19.357 -4.950 1.00 73.75 183 CYS A O 1
ATOM 1491 N N . TYR A 1 184 ? -3.415 -19.638 -6.886 1.00 73.56 184 TYR A N 1
ATOM 1492 C CA . TYR A 1 184 ? -4.630 -19.792 -7.697 1.00 73.56 184 TYR A CA 1
ATOM 1493 C C . TYR A 1 184 ? -5.403 -21.077 -7.394 1.00 73.56 184 TYR A C 1
ATOM 1495 O O . TYR A 1 184 ? -6.614 -21.087 -7.542 1.00 73.56 184 TYR A O 1
ATOM 1503 N N . GLU A 1 185 ? -4.737 -22.149 -6.961 1.00 74.50 185 GLU A N 1
ATOM 1504 C CA . GLU A 1 185 ? -5.387 -23.436 -6.647 1.00 74.50 185 GLU A CA 1
ATOM 1505 C C . GLU A 1 185 ? -6.236 -23.403 -5.359 1.00 74.50 185 GLU A C 1
ATOM 1507 O O . GLU A 1 185 ? -6.884 -24.393 -5.026 1.00 74.50 185 GLU A O 1
ATOM 1512 N N . ARG A 1 186 ? -6.218 -22.285 -4.622 1.00 69.19 186 ARG A N 1
ATOM 1513 C CA . ARG A 1 186 ? -6.934 -22.098 -3.349 1.00 69.19 186 ARG A CA 1
ATOM 1514 C C . ARG A 1 186 ? -8.249 -21.329 -3.489 1.00 69.19 186 ARG A C 1
ATOM 1516 O O . ARG A 1 186 ? -8.980 -21.239 -2.506 1.00 69.19 186 ARG A O 1
ATOM 1523 N N . VAL A 1 187 ? -8.505 -20.750 -4.663 1.00 56.62 187 VAL A N 1
ATOM 1524 C CA . VAL A 1 187 ? -9.677 -19.914 -4.983 1.00 56.62 187 VAL A CA 1
ATOM 1525 C C . VAL A 1 187 ? -10.619 -20.693 -5.888 1.00 56.62 187 VAL A C 1
ATOM 1527 O O . VAL A 1 187 ? -11.845 -20.590 -5.675 1.00 56.62 187 VAL A O 1
#

pLDDT: mean 87.58, std 13.25, range [37.97, 98.75]

Mean predicted aligned error: 5.91 Å